Protein AF-A0A2P6VMT4-F1 (afdb_monomer_lite)

Structure (mmCIF, N/CA/C/O backbone):
data_AF-A0A2P6VMT4-F1
#
_entry.id   AF-A0A2P6VMT4-F1
#
loop_
_atom_site.group_PDB
_atom_site.id
_atom_site.type_symbol
_atom_site.label_atom_id
_atom_site.label_alt_id
_atom_site.label_comp_id
_atom_site.label_asym_id
_atom_site.label_entity_id
_atom_site.label_seq_id
_atom_site.pdbx_PDB_ins_code
_atom_site.Cartn_x
_atom_site.Cartn_y
_atom_site.Cartn_z
_atom_site.occupancy
_atom_site.B_iso_or_equiv
_atom_site.auth_seq_id
_atom_site.auth_comp_id
_atom_site.auth_asym_id
_atom_site.auth_atom_id
_atom_site.pdbx_PDB_model_num
ATOM 1 N N . MET A 1 1 ? -64.138 3.819 43.368 1.00 45.25 1 MET A N 1
ATOM 2 C CA . MET A 1 1 ? -64.104 2.942 42.173 1.00 45.25 1 MET A CA 1
ATOM 3 C C . MET A 1 1 ? -63.012 3.458 41.254 1.00 45.25 1 MET A C 1
ATOM 5 O O . MET A 1 1 ? -62.969 4.662 41.052 1.00 45.25 1 MET A O 1
ATOM 9 N N . GLY A 1 2 ? -62.115 2.607 40.754 1.00 45.03 2 GLY A N 1
ATOM 10 C CA . GLY A 1 2 ? -60.974 3.053 39.949 1.00 45.03 2 GLY A CA 1
ATOM 11 C C . GLY A 1 2 ? -60.774 2.219 38.688 1.00 45.03 2 GLY A C 1
ATOM 12 O O . GLY A 1 2 ? -61.067 1.026 38.677 1.00 45.03 2 GLY A O 1
ATOM 13 N N . ARG A 1 3 ? -60.233 2.856 37.647 1.00 42.97 3 ARG A N 1
ATOM 14 C CA . ARG A 1 3 ? -59.543 2.209 36.525 1.00 42.97 3 ARG A CA 1
ATOM 15 C C . ARG A 1 3 ? -58.340 3.074 36.149 1.00 42.97 3 ARG A C 1
ATOM 17 O O . ARG A 1 3 ? -58.517 4.143 35.576 1.00 42.97 3 ARG A O 1
ATOM 24 N N . GLN A 1 4 ? -57.134 2.623 36.489 1.00 46.62 4 GLN A N 1
ATOM 25 C CA . GLN A 1 4 ? -55.903 3.132 35.877 1.00 46.62 4 GLN A CA 1
ATOM 26 C C . GLN A 1 4 ? -55.516 2.239 34.693 1.00 46.62 4 GLN A C 1
ATOM 28 O O . GLN A 1 4 ? -55.852 1.055 34.663 1.00 46.62 4 GLN A O 1
ATOM 33 N N . GLY A 1 5 ? -54.863 2.832 33.693 1.00 43.59 5 GLY A N 1
ATOM 34 C CA . GLY A 1 5 ? -54.599 2.187 32.410 1.00 43.59 5 GLY A CA 1
ATOM 35 C C . GLY A 1 5 ? -53.499 1.125 32.457 1.00 43.59 5 GLY A C 1
ATOM 36 O O . GLY A 1 5 ? -52.429 1.331 33.027 1.00 43.59 5 GLY A O 1
ATOM 37 N N . SER A 1 6 ? -53.746 0.014 31.769 1.00 45.41 6 SER A N 1
ATOM 38 C CA . SER A 1 6 ? -52.752 -1.008 31.448 1.00 45.41 6 SER A CA 1
ATOM 39 C C . SER A 1 6 ? -51.684 -0.459 30.496 1.00 45.41 6 SER A C 1
ATOM 41 O O . SER A 1 6 ? -51.991 -0.110 29.354 1.00 45.41 6 SER A O 1
ATOM 43 N N . LYS A 1 7 ? -50.420 -0.435 30.931 1.00 49.66 7 LYS A N 1
ATOM 44 C CA . LYS A 1 7 ? -49.270 -0.304 30.020 1.00 49.66 7 LYS A CA 1
ATOM 45 C C . LYS A 1 7 ? -49.031 -1.644 29.298 1.00 49.66 7 LYS A C 1
ATOM 47 O O . LYS A 1 7 ? -49.246 -2.688 29.914 1.00 49.66 7 LYS A O 1
ATOM 52 N N . PRO A 1 8 ? -48.602 -1.644 28.023 1.00 58.16 8 PRO A N 1
ATOM 53 C CA . PRO A 1 8 ? -48.360 -2.876 27.274 1.00 58.16 8 PRO A CA 1
ATOM 54 C C . PRO A 1 8 ? -47.112 -3.625 27.783 1.00 58.16 8 PRO A C 1
ATOM 56 O O . PRO A 1 8 ? -46.203 -2.995 28.336 1.00 58.16 8 PRO A O 1
ATOM 59 N N . PRO A 1 9 ? -47.028 -4.954 27.581 1.00 51.09 9 PRO A N 1
ATOM 60 C CA . PRO A 1 9 ? -45.843 -5.731 27.931 1.00 51.09 9 PRO A CA 1
ATOM 61 C C . PRO A 1 9 ? -44.638 -5.334 27.065 1.00 51.09 9 PRO A C 1
ATOM 63 O O . PRO A 1 9 ? -44.767 -5.090 25.864 1.00 51.09 9 PRO A O 1
ATOM 66 N N . LYS A 1 10 ? -43.446 -5.300 27.674 1.00 52.94 10 LYS A N 1
ATOM 67 C CA . LYS A 1 10 ? -42.176 -5.090 26.962 1.00 52.94 10 LYS A CA 1
ATOM 68 C C . LYS A 1 10 ? -41.893 -6.304 26.058 1.00 52.94 10 LYS A C 1
ATOM 70 O O . LYS A 1 10 ? -41.869 -7.420 26.579 1.00 52.94 10 LYS A O 1
ATOM 75 N N . PRO A 1 11 ? -41.647 -6.138 24.747 1.00 50.91 11 PRO A N 1
ATOM 76 C CA . PRO A 1 11 ? -41.339 -7.269 23.882 1.00 50.91 11 PRO A CA 1
ATOM 77 C C . PRO A 1 11 ? -39.909 -7.794 24.094 1.00 50.91 11 PRO A C 1
ATOM 79 O O . PRO A 1 11 ? -38.933 -7.087 23.865 1.00 50.91 11 PRO A O 1
ATOM 82 N N . GLY A 1 12 ? -39.809 -9.081 24.433 1.00 45.97 12 GLY A N 1
ATOM 83 C CA . GLY A 1 12 ? -38.898 -9.997 23.736 1.00 45.97 12 GLY A CA 1
ATOM 84 C C . GLY A 1 12 ? -37.391 -9.848 23.958 1.00 45.97 12 GLY A C 1
ATOM 85 O O . GLY A 1 12 ? -36.640 -9.803 22.987 1.00 45.97 12 GLY A O 1
ATOM 86 N N . LEU A 1 13 ? -36.923 -9.897 25.208 1.00 44.03 13 LEU A N 1
ATOM 87 C CA . LEU A 1 13 ? -35.497 -10.057 25.544 1.00 44.03 13 LEU A CA 1
ATOM 88 C C . LEU A 1 13 ? -35.041 -11.529 25.362 1.00 44.03 13 LEU A C 1
ATOM 90 O O . LEU A 1 13 ? -34.545 -12.165 26.285 1.00 44.03 13 LEU A O 1
ATOM 94 N N . ALA A 1 14 ? -35.287 -12.105 24.179 1.00 47.47 14 ALA A N 1
ATOM 95 C CA . ALA A 1 14 ? -35.140 -13.542 23.921 1.00 47.47 14 ALA A CA 1
ATOM 96 C C . ALA A 1 14 ? -34.799 -13.854 22.448 1.00 47.47 14 ALA A C 1
ATOM 98 O O . ALA A 1 14 ? -35.613 -14.442 21.740 1.00 47.47 14 ALA A O 1
ATOM 99 N N . LEU A 1 15 ? -33.611 -13.452 21.966 1.00 48.06 15 LEU A N 1
ATOM 100 C CA . LEU A 1 15 ? -33.171 -13.782 20.592 1.00 48.06 15 LEU A CA 1
ATOM 101 C C . LEU A 1 15 ? -31.649 -13.930 20.351 1.00 48.06 15 LEU A C 1
ATOM 103 O O . LEU A 1 15 ? -31.251 -14.147 19.210 1.00 48.06 15 LEU A O 1
ATOM 107 N N . PHE A 1 16 ? -30.789 -13.847 21.380 1.00 47.78 16 PHE A N 1
ATOM 108 C CA . PHE A 1 16 ? -29.319 -13.830 21.193 1.00 47.78 16 PHE A CA 1
ATOM 109 C C . PHE A 1 16 ? -28.520 -14.863 22.009 1.00 47.78 16 PHE A C 1
ATOM 111 O O . PHE A 1 16 ? -27.294 -14.798 22.055 1.00 47.78 16 PHE A O 1
ATOM 118 N N . ALA A 1 17 ? -29.180 -15.863 22.596 1.00 43.06 17 ALA A N 1
ATOM 119 C CA . ALA A 1 17 ? -28.486 -17.045 23.107 1.00 43.06 17 ALA A CA 1
ATOM 120 C C . ALA A 1 17 ? -28.224 -18.043 21.960 1.00 43.06 17 ALA A C 1
ATOM 122 O O . ALA A 1 17 ? -29.146 -18.410 21.237 1.00 43.06 17 ALA A O 1
ATOM 123 N N . ASN A 1 18 ? -26.979 -18.518 21.838 1.00 44.47 18 ASN A N 1
ATOM 124 C CA . ASN A 1 18 ? -26.539 -19.605 20.943 1.00 44.47 18 ASN A CA 1
ATOM 125 C C . ASN A 1 18 ? -26.543 -19.339 19.420 1.00 44.47 18 ASN A C 1
ATOM 127 O O . ASN A 1 18 ? -26.994 -20.171 18.636 1.00 44.47 18 ASN A O 1
ATOM 131 N N . GLN A 1 19 ? -25.911 -18.247 18.980 1.00 37.28 19 GLN A N 1
ATOM 132 C CA . GLN A 1 19 ? -25.306 -18.182 17.640 1.00 37.28 19 GLN A CA 1
ATOM 133 C C . GLN A 1 19 ? -23.794 -18.460 17.761 1.00 37.28 19 GLN A C 1
ATOM 135 O O . GLN A 1 19 ? -23.049 -17.558 18.148 1.00 37.28 19 GLN A O 1
ATOM 140 N N . PRO A 1 20 ? -23.290 -19.676 17.461 1.00 43.72 20 PRO A N 1
ATOM 141 C CA . PRO A 1 20 ? -21.858 -19.841 17.231 1.00 43.72 20 PRO A CA 1
ATOM 142 C C . PRO A 1 20 ? -21.453 -18.966 16.038 1.00 43.72 20 PRO A C 1
ATOM 144 O O . PRO A 1 20 ? -22.197 -18.886 15.062 1.00 43.72 20 PRO A O 1
ATOM 147 N N . PHE A 1 21 ? -20.269 -18.342 16.083 1.00 48.69 21 PHE A N 1
ATOM 148 C CA . PHE A 1 21 ? -19.719 -17.544 14.977 1.00 48.69 21 PHE A CA 1
ATOM 149 C C . PHE A 1 21 ? -19.363 -18.431 13.769 1.00 48.69 21 PHE A C 1
ATOM 151 O O . PHE A 1 21 ? -18.200 -18.672 13.437 1.00 48.69 21 PHE A O 1
ATOM 158 N N . ALA A 1 22 ? -20.387 -18.930 13.086 1.00 44.16 22 ALA A N 1
ATOM 159 C CA . ALA A 1 22 ? -20.279 -19.628 11.827 1.00 44.16 22 ALA A CA 1
ATOM 160 C C . ALA A 1 22 ? -19.981 -18.601 10.730 1.00 44.16 22 ALA A C 1
ATOM 162 O O . ALA A 1 22 ? -20.880 -18.178 10.009 1.00 44.16 22 ALA A O 1
ATOM 163 N N . LEU A 1 23 ? -18.697 -18.231 10.596 1.00 51.66 23 LEU A N 1
ATOM 164 C CA . LEU A 1 23 ? -18.178 -17.510 9.427 1.00 51.66 23 LEU A CA 1
ATOM 165 C C . LEU A 1 23 ? -18.822 -18.102 8.172 1.00 51.66 23 LEU A C 1
ATOM 167 O O . LEU A 1 23 ? -18.730 -19.322 7.966 1.00 51.66 23 LEU A O 1
ATOM 171 N N . THR A 1 24 ? -19.481 -17.264 7.370 1.00 69.19 24 THR A N 1
ATOM 172 C CA . THR A 1 24 ? -20.169 -17.729 6.161 1.00 69.19 24 THR A CA 1
ATOM 173 C C . THR A 1 24 ? -19.161 -18.376 5.211 1.00 69.19 24 THR A C 1
ATOM 175 O O . THR A 1 24 ? -17.956 -18.123 5.295 1.00 69.19 24 THR A O 1
ATOM 178 N N . ARG A 1 25 ? -19.623 -19.232 4.291 1.00 60.03 25 ARG A N 1
ATOM 179 C CA . ARG A 1 25 ? -18.724 -19.907 3.337 1.00 60.03 25 ARG A CA 1
ATOM 180 C C . ARG A 1 25 ? -17.853 -18.897 2.572 1.00 60.03 25 ARG A C 1
ATOM 182 O O . ARG A 1 25 ? -16.652 -19.108 2.444 1.00 60.03 25 ARG A O 1
ATOM 189 N N . GLU A 1 26 ? -18.437 -17.763 2.192 1.00 60.44 26 GLU A N 1
ATOM 190 C CA . GLU A 1 26 ? -17.745 -16.636 1.559 1.00 60.44 26 GLU A CA 1
ATOM 191 C C . GLU A 1 26 ? -16.712 -15.972 2.480 1.00 60.44 26 GLU A C 1
ATOM 193 O O . GLU A 1 26 ? -15.579 -15.755 2.058 1.00 60.44 26 GLU A O 1
ATOM 198 N N . GLN A 1 27 ? -17.042 -15.715 3.753 1.00 52.38 27 GLN A N 1
ATOM 199 C CA . GLN A 1 27 ? -16.092 -15.152 4.723 1.00 52.38 27 GLN A CA 1
ATOM 200 C C . GLN A 1 27 ? -14.917 -16.099 5.004 1.00 52.38 27 GLN A C 1
ATOM 202 O O . GLN A 1 27 ? -13.781 -15.643 5.138 1.00 52.38 27 GLN A O 1
ATOM 207 N N . ARG A 1 28 ? -15.153 -17.420 5.048 1.00 54.06 28 ARG A N 1
ATOM 208 C CA . ARG A 1 28 ? -14.077 -18.423 5.166 1.00 54.06 28 ARG A CA 1
ATOM 209 C C . ARG A 1 28 ? -13.192 -18.434 3.925 1.00 54.06 28 ARG A C 1
ATOM 211 O O . ARG A 1 28 ? -11.972 -18.467 4.060 1.00 54.06 28 ARG A O 1
ATOM 218 N N . GLU A 1 29 ? -13.776 -18.358 2.731 1.00 58.47 29 GLU A N 1
ATOM 219 C CA . GLU A 1 29 ? -13.008 -18.245 1.489 1.00 58.47 29 GLU A CA 1
ATOM 220 C C . GLU A 1 29 ? -12.217 -16.934 1.405 1.00 58.47 29 GLU A C 1
ATOM 222 O O . GLU A 1 29 ? -11.061 -16.960 0.992 1.00 58.47 29 GLU A O 1
ATOM 227 N N . GLN A 1 30 ? -12.769 -15.799 1.841 1.00 54.38 30 GLN A N 1
ATOM 228 C CA . GLN A 1 30 ? -12.029 -14.535 1.919 1.00 54.38 30 GLN A CA 1
ATOM 229 C C . GLN A 1 30 ? -10.883 -14.608 2.932 1.00 54.38 30 GLN A C 1
ATOM 231 O O . GLN A 1 30 ? -9.762 -14.230 2.594 1.00 54.38 30 GLN A O 1
ATOM 236 N N . ALA A 1 31 ? -11.113 -15.157 4.128 1.00 54.00 31 ALA A N 1
ATOM 237 C CA . ALA A 1 31 ? -10.064 -15.365 5.124 1.00 54.00 31 ALA A CA 1
ATOM 238 C C . ALA A 1 31 ? -8.951 -16.297 4.604 1.00 54.00 31 ALA A C 1
ATOM 240 O O . ALA A 1 31 ? -7.771 -15.999 4.784 1.00 54.00 31 ALA A O 1
ATOM 241 N N . LEU A 1 32 ? -9.303 -17.373 3.890 1.00 58.34 32 LEU A N 1
ATOM 242 C CA . LEU A 1 32 ? -8.345 -18.279 3.244 1.00 58.34 32 LEU A CA 1
ATOM 243 C C . LEU A 1 32 ? -7.581 -17.612 2.092 1.00 58.34 32 LEU A C 1
ATOM 245 O O . LEU A 1 32 ? -6.373 -17.806 1.981 1.00 58.34 32 LEU A O 1
ATOM 249 N N . ARG A 1 33 ? -8.235 -16.787 1.263 1.00 64.69 33 ARG A N 1
ATOM 250 C CA . ARG A 1 33 ? -7.574 -16.024 0.186 1.00 64.69 33 ARG A CA 1
ATOM 251 C C . ARG A 1 33 ? -6.600 -14.984 0.754 1.00 64.69 33 ARG A C 1
ATOM 253 O O . ARG A 1 33 ? -5.479 -14.878 0.264 1.00 64.69 33 ARG A O 1
ATOM 260 N N . ILE A 1 34 ? -6.982 -14.274 1.818 1.00 67.94 34 ILE A N 1
ATOM 261 C CA . ILE A 1 34 ? -6.123 -13.301 2.517 1.00 67.94 34 ILE A CA 1
ATOM 262 C C . ILE A 1 34 ? -4.954 -14.013 3.218 1.00 67.94 34 ILE A C 1
ATOM 264 O O . ILE A 1 34 ? -3.805 -13.601 3.064 1.00 67.94 34 ILE A O 1
ATOM 268 N N . GLY A 1 35 ? -5.214 -15.116 3.927 1.00 58.19 35 GLY A N 1
ATOM 269 C CA . GLY A 1 35 ? -4.182 -15.929 4.579 1.00 58.19 35 GLY A CA 1
ATOM 270 C C . GLY A 1 35 ? -3.197 -16.556 3.587 1.00 58.19 35 GLY A C 1
ATOM 271 O O . GLY A 1 35 ? -1.986 -16.499 3.797 1.00 58.19 35 GLY A O 1
ATOM 272 N N . GLY A 1 36 ? -3.694 -17.074 2.460 1.00 70.31 36 GLY A N 1
ATOM 273 C CA . GLY A 1 36 ? -2.877 -17.595 1.363 1.00 70.31 36 GLY A CA 1
ATOM 274 C C . GLY A 1 36 ? -2.016 -16.516 0.703 1.00 70.31 36 GLY A C 1
ATOM 275 O O . GLY A 1 36 ? -0.826 -16.736 0.478 1.00 70.31 36 GLY A O 1
ATOM 276 N N . ALA A 1 37 ? -2.568 -15.320 0.470 1.00 56.75 37 ALA A N 1
ATOM 277 C CA . ALA A 1 37 ? -1.809 -14.181 -0.046 1.00 56.75 37 ALA A CA 1
ATOM 278 C C . ALA A 1 37 ? -0.721 -13.708 0.938 1.00 56.75 37 ALA A C 1
ATOM 280 O O . ALA A 1 37 ? 0.394 -13.386 0.516 1.00 56.75 37 ALA A O 1
ATOM 281 N N . ALA A 1 38 ? -1.003 -13.716 2.245 1.00 61.94 38 ALA A N 1
ATOM 282 C CA . ALA A 1 38 ? -0.035 -13.375 3.287 1.00 61.94 38 ALA A CA 1
ATOM 283 C C . ALA A 1 38 ? 1.110 -14.404 3.376 1.00 61.94 38 ALA A C 1
ATOM 285 O O . ALA A 1 38 ? 2.282 -14.019 3.377 1.00 61.94 38 ALA A O 1
ATOM 286 N N . LEU A 1 39 ? 0.794 -15.705 3.375 1.00 65.81 39 LEU A N 1
ATOM 287 C CA . LEU A 1 39 ? 1.788 -16.786 3.374 1.00 65.81 39 LEU A CA 1
ATOM 288 C C . LEU A 1 39 ? 2.636 -16.788 2.094 1.00 65.81 39 LEU A C 1
ATOM 290 O O . LEU A 1 39 ? 3.864 -16.842 2.178 1.00 65.81 39 LEU A O 1
ATOM 294 N N . GLY A 1 40 ? 2.018 -16.642 0.917 1.00 70.75 40 GLY A N 1
ATOM 295 C CA . GLY A 1 40 ? 2.737 -16.529 -0.357 1.00 70.75 40 GLY A CA 1
ATOM 296 C C . GLY A 1 40 ? 3.681 -15.321 -0.396 1.00 70.75 40 GLY A C 1
ATOM 297 O O . GLY A 1 40 ? 4.836 -15.438 -0.818 1.00 70.75 40 GLY A O 1
ATOM 298 N N . SER A 1 41 ? 3.234 -14.175 0.128 1.00 68.00 41 SER A N 1
ATOM 299 C CA . SER A 1 41 ? 4.060 -12.965 0.258 1.00 68.00 41 SER A CA 1
ATOM 300 C C . SER A 1 41 ? 5.238 -13.164 1.218 1.00 68.00 41 SER A C 1
ATOM 302 O O . SER A 1 41 ? 6.350 -12.721 0.936 1.00 68.00 41 SER A O 1
ATOM 304 N N . TYR A 1 42 ? 5.030 -13.855 2.341 1.00 67.88 42 TYR A N 1
ATOM 305 C CA . TYR A 1 42 ? 6.090 -14.147 3.311 1.00 67.88 42 TYR A CA 1
ATOM 306 C C . TYR A 1 42 ? 7.158 -15.088 2.735 1.00 67.88 42 TYR A C 1
ATOM 308 O O . TYR A 1 42 ? 8.355 -14.811 2.850 1.00 67.88 42 TYR A O 1
ATOM 316 N N . VAL A 1 43 ? 6.739 -16.167 2.062 1.00 69.62 43 VAL A N 1
ATOM 317 C CA . VAL A 1 43 ? 7.651 -17.129 1.421 1.00 69.62 43 VAL A CA 1
ATOM 318 C C . VAL A 1 43 ? 8.451 -16.460 0.303 1.00 69.62 43 VAL A C 1
ATOM 320 O O . VAL A 1 43 ? 9.674 -16.601 0.265 1.00 69.62 43 VAL A O 1
ATOM 323 N N . THR A 1 44 ? 7.816 -15.654 -0.556 1.00 69.50 44 THR A N 1
ATOM 324 C CA . THR A 1 44 ? 8.551 -14.896 -1.584 1.00 69.50 44 THR A CA 1
ATOM 325 C C . THR A 1 44 ? 9.527 -13.886 -0.982 1.00 69.50 44 THR A C 1
ATOM 327 O O . THR A 1 44 ? 10.640 -13.773 -1.492 1.00 69.50 44 THR A O 1
ATOM 330 N N . MET A 1 45 ? 9.201 -13.211 0.129 1.00 69.12 45 MET A N 1
ATOM 331 C CA . MET A 1 45 ? 10.154 -12.303 0.787 1.00 69.12 45 MET A CA 1
ATOM 332 C C . MET A 1 45 ? 11.342 -13.043 1.424 1.00 69.12 45 MET A C 1
ATOM 334 O O . MET A 1 45 ? 12.475 -12.575 1.315 1.00 69.12 45 MET A O 1
ATOM 338 N N . LYS A 1 46 ? 11.118 -14.219 2.032 1.00 67.75 46 LYS A N 1
ATOM 339 C CA . LYS A 1 46 ? 12.187 -15.096 2.549 1.00 67.75 46 LYS A CA 1
ATOM 340 C C . LYS A 1 46 ? 13.123 -15.572 1.432 1.00 67.75 46 LYS A C 1
ATOM 342 O O . LYS A 1 46 ? 14.340 -15.480 1.585 1.00 67.75 46 LYS A O 1
ATOM 347 N N . LEU A 1 47 ? 12.570 -16.023 0.303 1.00 65.94 47 LEU A N 1
ATOM 348 C CA . LEU A 1 47 ? 13.347 -16.465 -0.861 1.00 65.94 47 LEU A CA 1
ATOM 349 C C . LEU A 1 47 ? 14.123 -15.308 -1.510 1.00 65.94 47 LEU A C 1
ATOM 351 O O . LEU A 1 47 ? 15.310 -15.452 -1.796 1.00 65.94 47 LEU A O 1
ATOM 355 N N . LEU A 1 48 ? 13.499 -14.137 -1.675 1.00 64.81 48 LEU A N 1
ATOM 356 C CA . LEU A 1 48 ? 14.174 -12.946 -2.199 1.00 64.81 48 LEU A CA 1
ATOM 357 C C . LEU A 1 48 ? 15.311 -12.489 -1.268 1.00 64.81 48 LEU A C 1
ATOM 359 O O . LEU A 1 48 ? 16.385 -12.121 -1.740 1.00 64.81 48 LEU A O 1
ATOM 363 N N . GLY A 1 49 ? 15.102 -12.570 0.051 1.00 60.38 49 GLY A N 1
ATOM 364 C CA . GLY A 1 49 ? 16.132 -12.317 1.057 1.00 60.38 49 GLY A CA 1
ATOM 365 C C . GLY A 1 49 ? 17.330 -13.259 0.922 1.00 60.38 49 GLY A C 1
ATOM 366 O O . GLY A 1 49 ? 18.464 -12.787 0.889 1.00 60.38 49 GLY A O 1
ATOM 367 N N . ALA A 1 50 ? 17.094 -14.565 0.761 1.00 62.69 50 ALA A N 1
ATOM 368 C CA . ALA A 1 50 ? 18.157 -15.551 0.553 1.00 62.69 50 ALA A CA 1
ATOM 369 C C . ALA A 1 50 ? 18.962 -15.290 -0.738 1.00 62.69 50 ALA A C 1
ATOM 371 O O . ALA A 1 50 ? 20.192 -15.312 -0.711 1.00 62.69 50 ALA A O 1
ATOM 372 N N . VAL A 1 51 ? 18.287 -14.961 -1.847 1.00 62.72 51 VAL A N 1
ATOM 373 C CA . VAL A 1 51 ? 18.935 -14.644 -3.136 1.00 62.72 51 VAL A CA 1
ATOM 374 C C . VAL A 1 51 ? 19.761 -13.351 -3.073 1.00 62.72 51 VAL A C 1
ATOM 376 O O . VAL A 1 51 ? 20.819 -13.264 -3.697 1.00 62.72 51 VAL A O 1
ATOM 379 N N . LEU A 1 52 ? 19.310 -12.342 -2.321 1.00 58.38 52 LEU A N 1
ATOM 380 C CA . LEU A 1 52 ? 20.017 -11.062 -2.185 1.00 58.38 52 LEU A CA 1
ATOM 381 C C . LEU A 1 52 ? 21.172 -11.115 -1.172 1.00 58.38 52 LEU A C 1
ATOM 383 O O . LEU A 1 52 ? 22.203 -10.484 -1.402 1.00 58.38 52 LEU A O 1
ATOM 387 N N . LEU A 1 53 ? 21.038 -11.877 -0.082 1.00 54.25 53 LEU A N 1
ATOM 388 C CA . LEU A 1 53 ? 22.102 -12.057 0.914 1.00 54.25 53 LEU A CA 1
ATOM 389 C C . LEU A 1 53 ? 23.205 -12.999 0.414 1.00 54.25 53 LEU A C 1
ATOM 391 O O . LEU A 1 53 ? 24.380 -12.687 0.589 1.00 54.25 53 LEU A O 1
ATOM 395 N N . GLY A 1 54 ? 22.855 -14.069 -0.310 1.00 48.84 54 GLY A N 1
ATOM 396 C CA . GLY A 1 54 ? 23.824 -14.981 -0.934 1.00 48.84 54 GLY A CA 1
ATOM 397 C C . GLY A 1 54 ? 24.674 -14.363 -2.054 1.00 48.84 54 GLY A C 1
ATOM 398 O O . GLY A 1 54 ? 25.587 -15.014 -2.556 1.00 48.84 54 GLY A O 1
ATOM 399 N N . ARG A 1 55 ? 24.392 -13.115 -2.458 1.00 51.66 55 ARG A N 1
ATOM 400 C CA . ARG A 1 55 ? 25.155 -12.381 -3.481 1.00 51.66 55 ARG A CA 1
ATOM 401 C C . ARG A 1 55 ? 26.185 -11.393 -2.935 1.00 51.66 55 ARG A C 1
ATOM 403 O O . ARG A 1 55 ? 27.073 -11.018 -3.687 1.00 51.66 55 ARG A O 1
ATOM 410 N N . LYS A 1 56 ? 26.099 -10.968 -1.669 1.00 44.62 56 LYS A N 1
ATOM 411 C CA . LYS A 1 56 ? 27.046 -9.979 -1.113 1.00 44.62 56 LYS A CA 1
ATOM 412 C C . LYS A 1 56 ? 28.379 -10.581 -0.669 1.00 44.62 56 LYS A C 1
ATOM 414 O O . LYS A 1 56 ? 29.398 -9.919 -0.768 1.00 44.62 56 LYS A O 1
ATOM 419 N N . SER A 1 57 ? 28.395 -11.840 -0.243 1.00 45.28 57 SER A N 1
ATOM 420 C CA . SER A 1 57 ? 29.580 -12.512 0.310 1.00 45.28 57 SER A CA 1
ATOM 421 C C . SER A 1 57 ? 30.556 -13.090 -0.731 1.00 45.28 57 SER A C 1
ATOM 423 O O . SER A 1 57 ? 31.407 -13.893 -0.370 1.00 45.28 57 SER A O 1
ATOM 425 N N . ARG A 1 58 ? 30.448 -12.720 -2.019 1.00 44.41 58 ARG A N 1
ATOM 426 C CA . ARG A 1 58 ? 31.343 -13.215 -3.092 1.00 44.41 58 ARG A CA 1
ATOM 427 C C . ARG A 1 58 ? 32.101 -12.146 -3.883 1.00 44.41 58 ARG A C 1
ATOM 429 O O . ARG A 1 58 ? 33.057 -12.503 -4.567 1.00 44.41 58 ARG A O 1
ATOM 436 N N . ASP A 1 59 ? 31.710 -10.875 -3.785 1.00 46.50 59 ASP A N 1
ATOM 437 C CA . ASP A 1 59 ? 32.339 -9.788 -4.554 1.00 46.50 59 ASP A CA 1
ATOM 438 C C . ASP A 1 59 ? 33.397 -8.998 -3.752 1.00 46.50 59 ASP A C 1
ATOM 440 O O . ASP A 1 59 ? 34.254 -8.349 -4.353 1.00 46.50 59 ASP A O 1
ATOM 444 N N . ASP A 1 60 ? 33.405 -9.093 -2.414 1.00 42.78 60 ASP A N 1
ATOM 445 C CA . ASP A 1 60 ? 34.362 -8.367 -1.556 1.00 42.78 60 ASP A CA 1
ATOM 446 C C . ASP A 1 60 ? 35.756 -9.033 -1.450 1.00 42.78 60 ASP A C 1
ATOM 448 O O . ASP A 1 60 ? 36.716 -8.378 -1.053 1.00 42.78 60 ASP A O 1
ATOM 452 N N . GLU A 1 61 ? 35.927 -10.290 -1.885 1.00 42.16 61 GLU A N 1
ATOM 453 C CA . GLU A 1 61 ? 37.233 -10.990 -1.879 1.00 42.16 61 GLU A CA 1
ATOM 454 C C . GLU A 1 61 ? 38.099 -10.734 -3.135 1.00 42.16 61 GLU A C 1
ATOM 456 O O . GLU A 1 61 ? 39.209 -11.254 -3.243 1.00 42.16 61 GLU A O 1
ATOM 461 N N . ARG A 1 62 ? 37.621 -9.956 -4.121 1.00 47.62 62 ARG A N 1
ATOM 462 C CA . ARG A 1 62 ? 38.270 -9.820 -5.448 1.00 47.62 62 ARG A CA 1
ATOM 463 C C . ARG A 1 62 ? 38.741 -8.407 -5.811 1.00 47.62 62 ARG A C 1
ATOM 465 O O . ARG A 1 62 ? 38.676 -8.011 -6.975 1.00 47.62 62 ARG A O 1
ATOM 472 N N . ARG A 1 63 ? 39.268 -7.646 -4.847 1.00 47.16 63 ARG A N 1
ATOM 473 C CA . ARG A 1 63 ? 39.974 -6.378 -5.123 1.00 47.16 63 ARG A CA 1
ATOM 474 C C . ARG A 1 63 ? 41.486 -6.511 -4.890 1.00 47.16 63 ARG A C 1
ATOM 476 O O . ARG A 1 63 ? 41.897 -6.564 -3.734 1.00 47.16 63 ARG A O 1
ATOM 483 N N . PRO A 1 64 ? 42.323 -6.536 -5.946 1.00 46.19 64 PRO A N 1
ATOM 484 C CA . PRO A 1 64 ? 43.772 -6.461 -5.785 1.00 46.19 64 PRO A CA 1
ATOM 485 C C . PRO A 1 64 ? 44.211 -5.043 -5.360 1.00 46.19 64 PRO A C 1
ATOM 487 O O . PRO A 1 64 ? 43.515 -4.069 -5.666 1.00 46.19 64 PRO A O 1
ATOM 490 N N . PRO A 1 65 ? 45.358 -4.896 -4.674 1.00 54.22 65 PRO A N 1
ATOM 491 C CA . PRO A 1 65 ? 45.815 -3.607 -4.169 1.00 54.22 65 PRO A CA 1
ATOM 492 C C . PRO A 1 65 ? 46.646 -2.806 -5.191 1.00 54.22 65 PRO A C 1
ATOM 494 O O . PRO A 1 65 ? 47.629 -3.302 -5.733 1.00 54.22 65 PRO A O 1
ATOM 497 N N . GLY A 1 66 ? 46.337 -1.510 -5.318 1.00 36.00 66 GLY A N 1
ATOM 498 C CA . GLY A 1 66 ? 47.344 -0.460 -5.537 1.00 36.00 66 GLY A CA 1
ATOM 499 C C . GLY A 1 66 ? 47.580 0.108 -6.949 1.00 36.00 66 GLY A C 1
ATOM 500 O O . GLY A 1 66 ? 47.290 -0.502 -7.976 1.00 36.00 66 GLY A O 1
ATOM 501 N N . SER A 1 67 ? 48.247 1.275 -6.934 1.00 40.44 67 SER A N 1
ATOM 502 C CA . SER A 1 67 ? 48.909 1.993 -8.049 1.00 40.44 67 SER A CA 1
ATOM 503 C C . SER A 1 67 ? 48.044 3.022 -8.851 1.00 40.44 67 SER A C 1
ATOM 505 O O . SER A 1 67 ? 46.820 3.013 -8.722 1.00 40.44 67 SER A O 1
ATOM 507 N N . PRO A 1 68 ? 48.650 4.052 -9.500 1.00 45.59 68 PRO A N 1
ATOM 508 C CA . PRO A 1 68 ? 48.397 5.462 -9.134 1.00 45.59 68 PRO A CA 1
ATOM 509 C C . PRO A 1 68 ? 47.821 6.340 -10.283 1.00 45.59 68 PRO A C 1
ATOM 511 O O . PRO A 1 68 ? 47.650 5.859 -11.404 1.00 45.59 68 PRO A O 1
ATOM 514 N N . PRO A 1 69 ? 47.521 7.643 -10.058 1.00 49.59 69 PRO A N 1
ATOM 515 C CA . PRO A 1 69 ? 46.926 8.504 -11.087 1.00 49.59 69 PRO A CA 1
ATOM 516 C C . PRO A 1 69 ? 47.923 8.903 -12.190 1.00 49.59 69 PRO A C 1
ATOM 518 O O . PRO A 1 69 ? 48.964 9.506 -11.920 1.00 49.59 69 PRO A O 1
ATOM 521 N N . PHE A 1 70 ? 47.571 8.640 -13.452 1.00 37.47 70 PHE A N 1
ATOM 522 C CA . PHE A 1 70 ? 48.387 9.025 -14.608 1.00 37.47 70 PHE A CA 1
ATOM 523 C C . PHE A 1 70 ? 48.177 10.482 -15.051 1.00 37.47 70 PHE A C 1
ATOM 525 O O . PHE A 1 70 ? 47.060 10.997 -15.117 1.00 37.47 70 PHE A O 1
ATOM 532 N N . ARG A 1 71 ? 49.296 11.141 -15.379 1.00 38.09 71 ARG A N 1
ATOM 533 C CA . ARG A 1 71 ? 49.378 12.525 -15.876 1.00 38.09 71 ARG A CA 1
ATOM 534 C C . ARG A 1 71 ? 49.007 12.627 -17.364 1.00 38.09 71 ARG A C 1
ATOM 536 O O . ARG A 1 71 ? 49.164 11.674 -18.120 1.00 38.09 71 ARG A O 1
ATOM 543 N N . ARG A 1 72 ? 48.607 13.830 -17.796 1.00 44.41 72 ARG A N 1
ATOM 544 C CA . ARG A 1 72 ? 48.538 14.231 -19.217 1.00 44.41 72 ARG A CA 1
ATOM 545 C C . ARG A 1 72 ? 49.945 14.490 -19.789 1.00 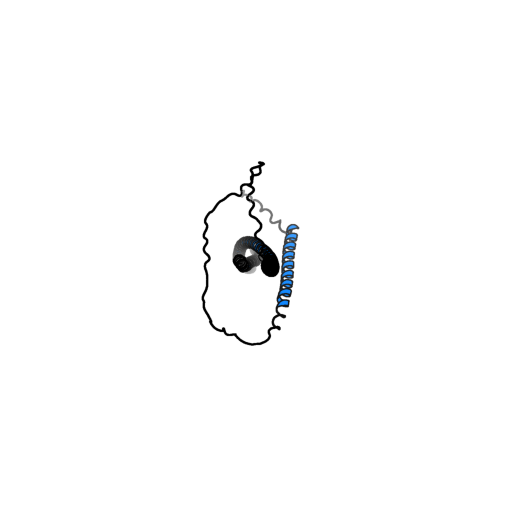44.41 72 ARG A C 1
ATOM 547 O O . ARG A 1 72 ? 50.770 15.032 -19.052 1.00 44.41 72 ARG A O 1
ATOM 554 N N . PRO A 1 73 ? 50.1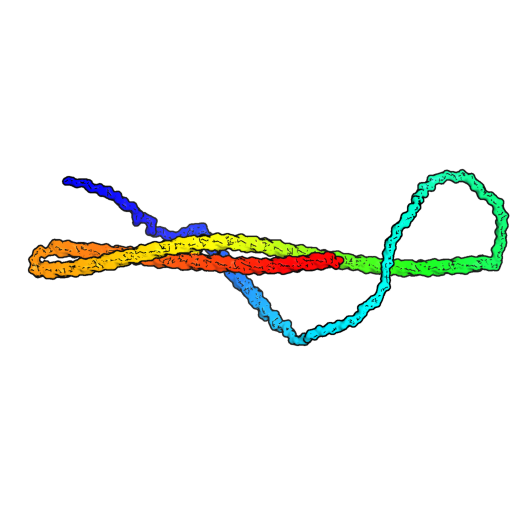82 14.253 -21.090 1.00 40.69 73 PRO A N 1
ATOM 555 C CA . PRO A 1 73 ? 51.191 14.958 -21.880 1.00 40.69 73 PRO A CA 1
ATOM 556 C C . PRO A 1 73 ? 50.569 16.064 -22.765 1.00 40.69 73 PRO A C 1
ATOM 558 O O . PRO A 1 73 ? 49.366 16.323 -22.701 1.00 40.69 73 PRO A O 1
ATOM 561 N N . ALA A 1 74 ? 51.420 16.780 -23.506 1.00 35.00 74 ALA A N 1
ATOM 562 C CA . ALA A 1 74 ? 51.206 18.174 -23.906 1.00 35.00 74 ALA A CA 1
ATOM 563 C C . ALA A 1 74 ? 50.780 18.425 -25.373 1.00 35.00 74 ALA A C 1
ATOM 565 O O . ALA A 1 74 ? 50.672 17.521 -26.195 1.00 35.00 74 ALA A O 1
ATOM 566 N N . ILE A 1 75 ? 50.547 19.712 -25.646 1.00 43.62 75 ILE A N 1
ATOM 567 C CA . ILE A 1 75 ? 50.226 20.360 -26.926 1.00 43.62 75 ILE A CA 1
ATOM 568 C C . ILE A 1 75 ? 51.441 20.371 -27.871 1.00 43.62 75 ILE A C 1
ATOM 570 O O . ILE A 1 75 ? 52.458 20.927 -27.471 1.00 43.62 75 ILE A O 1
ATOM 574 N N . VAL A 1 76 ? 51.283 19.872 -29.109 1.00 30.52 76 VAL A N 1
ATOM 575 C CA . VAL A 1 76 ? 51.980 20.229 -30.381 1.00 30.52 76 VAL A CA 1
ATOM 576 C C . VAL A 1 76 ? 51.061 19.694 -31.517 1.00 30.52 76 VAL A C 1
ATOM 578 O O . VAL A 1 76 ? 50.548 18.589 -31.354 1.00 30.52 76 VAL A O 1
ATOM 581 N N . ASP A 1 77 ? 50.712 20.339 -32.640 1.00 33.47 77 ASP A N 1
ATOM 582 C CA . ASP A 1 77 ? 50.941 21.703 -33.168 1.00 33.47 77 ASP A CA 1
ATOM 583 C C . ASP A 1 77 ? 49.673 22.241 -33.909 1.00 33.47 77 ASP A C 1
ATOM 585 O O . ASP A 1 77 ? 48.561 21.767 -33.654 1.00 33.47 77 ASP A O 1
ATOM 589 N N . LYS A 1 78 ? 49.806 23.206 -34.841 1.00 33.47 78 LYS A N 1
ATOM 590 C CA . LYS A 1 78 ? 48.745 23.726 -35.731 1.00 33.47 78 LYS A CA 1
ATOM 591 C C . LYS A 1 78 ? 49.193 23.949 -37.193 1.00 33.47 78 LYS A C 1
ATOM 593 O O . LYS A 1 78 ? 50.119 24.717 -37.417 1.00 33.47 78 LYS A O 1
ATOM 598 N N . CYS A 1 79 ? 48.349 23.510 -38.146 1.00 32.56 79 CYS A N 1
ATOM 599 C CA . CYS A 1 79 ? 48.156 24.085 -39.507 1.00 32.56 79 CYS A CA 1
ATOM 600 C C . CYS A 1 79 ? 49.347 24.000 -40.509 1.00 32.56 79 CYS A C 1
ATOM 602 O O . CYS A 1 79 ? 50.458 23.726 -40.069 1.00 32.56 79 CYS A O 1
ATOM 604 N N . PRO A 1 80 ? 49.165 24.200 -41.849 1.00 48.22 80 PRO A N 1
ATOM 605 C CA . PRO A 1 80 ? 48.038 24.817 -42.589 1.00 48.22 80 PRO A CA 1
ATOM 606 C C . PRO A 1 80 ? 47.407 23.961 -43.740 1.00 48.22 80 PRO A C 1
ATOM 608 O O . PRO A 1 80 ? 47.840 22.833 -43.965 1.00 48.22 80 PRO A O 1
ATOM 611 N N . PRO A 1 81 ? 46.348 24.450 -44.442 1.00 61.81 81 PRO A N 1
ATOM 612 C CA . PRO A 1 81 ? 45.555 23.689 -45.430 1.00 61.81 81 PRO A CA 1
ATOM 613 C C . PRO A 1 81 ? 45.952 23.958 -46.903 1.00 61.81 81 PRO A C 1
ATOM 615 O O . PRO A 1 81 ? 46.715 24.886 -47.177 1.00 61.81 81 PRO A O 1
ATOM 618 N N . PRO A 1 82 ? 45.420 23.178 -47.869 1.00 50.06 82 PRO A N 1
ATOM 619 C CA . PRO A 1 82 ? 44.313 23.671 -48.720 1.00 50.06 82 PRO A CA 1
ATOM 620 C C . PRO A 1 82 ? 43.275 22.559 -49.049 1.00 50.06 82 PRO A C 1
ATOM 622 O O . PRO A 1 82 ? 43.452 21.412 -48.660 1.00 50.06 82 PRO A O 1
ATOM 625 N N . GLY A 1 83 ? 42.158 22.798 -49.745 1.00 36.47 83 GLY A N 1
ATOM 626 C CA . GLY A 1 83 ? 41.635 24.034 -50.330 1.00 36.47 83 GLY A CA 1
ATOM 627 C C . GLY A 1 83 ? 40.191 23.858 -50.826 1.00 36.47 83 GLY A C 1
ATOM 628 O O . GLY A 1 83 ? 39.692 22.742 -50.951 1.00 36.47 83 GLY A O 1
ATOM 629 N N . LEU A 1 84 ? 39.516 24.978 -51.088 1.00 41.09 84 LEU A N 1
ATOM 630 C CA . LEU A 1 84 ? 38.173 25.018 -51.675 1.00 41.09 84 LEU A CA 1
ATOM 631 C C . LEU A 1 84 ? 38.215 24.558 -53.139 1.00 41.09 84 LEU A C 1
ATOM 633 O O . LEU A 1 84 ? 39.089 24.994 -53.884 1.00 41.09 84 LEU A O 1
ATOM 637 N N . VAL A 1 85 ? 37.220 23.782 -53.577 1.00 34.22 85 VAL A N 1
ATOM 638 C CA . VAL A 1 85 ? 36.920 23.615 -55.007 1.00 34.22 85 VAL A CA 1
ATOM 639 C C . VAL A 1 85 ? 35.554 24.239 -55.265 1.00 34.22 85 VAL A C 1
ATOM 641 O O . VAL A 1 85 ? 34.551 23.814 -54.693 1.00 34.22 85 VAL A O 1
ATOM 644 N N . GLN A 1 86 ? 35.527 25.302 -56.068 1.00 37.88 86 GLN A N 1
ATOM 645 C CA . GLN A 1 86 ? 34.296 26.007 -56.413 1.00 37.88 86 GLN A CA 1
ATOM 646 C C . GLN A 1 86 ? 33.429 25.171 -57.357 1.00 37.88 86 GLN A C 1
ATOM 648 O O . GLN A 1 86 ? 33.924 24.557 -58.301 1.00 37.88 86 GLN A O 1
ATOM 653 N N . HIS A 1 87 ? 32.114 25.239 -57.156 1.00 32.09 87 HIS A N 1
ATOM 654 C CA . HIS A 1 87 ? 31.165 24.933 -58.216 1.00 32.09 87 HIS A CA 1
ATOM 655 C C . HIS A 1 87 ? 31.144 26.081 -59.229 1.00 32.09 87 HIS A C 1
ATOM 657 O O . HIS A 1 87 ? 30.838 27.213 -58.859 1.00 32.09 87 HIS A O 1
ATOM 663 N N . SER A 1 88 ? 31.354 25.756 -60.503 1.00 34.25 88 SER A N 1
ATOM 664 C 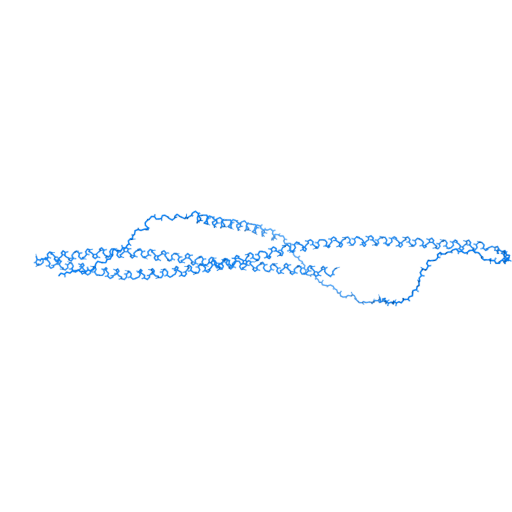CA . SER A 1 88 ? 30.977 26.609 -61.632 1.00 34.25 88 SER A CA 1
ATOM 665 C C . SER A 1 88 ? 30.107 25.792 -62.578 1.00 34.25 88 SER A C 1
ATOM 667 O O . SER A 1 88 ? 30.598 24.939 -63.312 1.00 34.25 88 SER A O 1
ATOM 669 N N . SER A 1 89 ? 28.799 26.035 -62.524 1.00 38.38 89 SER A N 1
ATOM 670 C CA . SER A 1 89 ? 27.847 25.538 -63.517 1.00 38.38 89 SER A CA 1
ATOM 671 C C . SER A 1 89 ? 27.783 26.518 -64.688 1.00 38.38 89 SER A C 1
ATOM 673 O O . SER A 1 89 ? 27.600 27.712 -64.464 1.00 38.38 89 SER A O 1
ATOM 675 N N . SER A 1 90 ? 27.912 26.018 -65.916 1.00 38.94 90 SER A N 1
ATOM 676 C CA . SER A 1 90 ? 27.440 26.649 -67.159 1.00 38.94 90 SER A CA 1
ATOM 677 C C . SER A 1 90 ? 27.578 25.595 -68.260 1.00 38.94 90 SER A C 1
ATOM 679 O O . SER A 1 90 ? 28.686 25.191 -68.588 1.00 38.94 90 SER A O 1
ATOM 681 N N . SER A 1 91 ? 26.489 24.949 -68.675 1.00 44.59 91 SER A N 1
ATOM 682 C CA . SER A 1 91 ? 25.573 25.442 -69.716 1.00 44.59 91 SER A CA 1
ATOM 683 C C . SER A 1 91 ? 26.246 25.468 -71.092 1.00 44.59 91 SER A C 1
ATOM 685 O O . SER A 1 91 ? 27.148 26.263 -71.344 1.00 44.59 91 SER A O 1
ATOM 687 N N . GLY A 1 92 ? 25.816 24.541 -71.947 1.00 36.09 92 GLY A N 1
ATOM 688 C CA . GLY A 1 92 ? 26.458 24.188 -73.212 1.00 36.09 92 GLY A CA 1
ATOM 689 C C . GLY A 1 92 ? 25.783 22.953 -73.799 1.00 36.09 92 GLY A C 1
ATOM 690 O O . GLY A 1 92 ? 26.352 21.866 -73.819 1.00 36.09 92 GLY A O 1
ATOM 691 N N . SER A 1 93 ? 24.517 23.116 -74.177 1.00 41.66 93 SER A N 1
ATOM 692 C CA . SER A 1 93 ? 23.774 22.162 -74.996 1.00 41.66 93 SER A CA 1
ATOM 693 C C . SER A 1 93 ? 24.518 21.861 -76.296 1.00 41.66 93 SER A C 1
ATOM 695 O O . SER A 1 93 ? 24.948 22.801 -76.955 1.00 41.66 93 SER A O 1
ATOM 697 N N . ASP A 1 94 ? 24.550 20.596 -76.719 1.00 36.12 94 ASP A N 1
ATOM 698 C CA . ASP A 1 94 ? 23.902 20.271 -77.992 1.00 36.12 94 ASP A CA 1
ATOM 699 C C . ASP A 1 94 ? 23.573 18.784 -78.169 1.00 36.12 94 ASP A C 1
ATOM 701 O O . ASP A 1 94 ? 24.072 17.900 -77.470 1.00 36.12 94 ASP A O 1
ATOM 705 N N . LEU A 1 95 ? 22.618 18.549 -79.066 1.00 40.56 95 LEU A N 1
ATOM 706 C CA . LEU A 1 95 ? 21.900 17.293 -79.252 1.00 40.56 95 LEU A CA 1
ATOM 707 C C . LEU A 1 95 ? 22.704 16.274 -80.069 1.00 40.56 95 LEU A C 1
ATOM 709 O O . LEU A 1 95 ? 23.187 16.572 -81.161 1.00 40.56 95 LEU A O 1
ATOM 713 N N . ILE A 1 96 ? 22.725 15.018 -79.611 1.00 39.12 96 ILE A N 1
ATOM 714 C CA . ILE A 1 96 ? 23.045 13.879 -80.481 1.00 39.12 96 ILE A CA 1
ATOM 715 C C . ILE A 1 96 ? 21.826 13.631 -81.379 1.00 39.12 96 ILE A C 1
ATOM 717 O O . ILE A 1 96 ? 20.911 12.888 -81.019 1.00 39.12 96 ILE A O 1
ATOM 721 N N . SER A 1 97 ? 21.806 14.267 -82.548 1.00 37.09 97 SER A N 1
ATOM 722 C CA . SER A 1 97 ? 20.798 14.004 -83.577 1.00 37.09 97 SER A CA 1
ATOM 723 C C . SER A 1 97 ? 21.136 12.723 -84.336 1.00 37.09 97 SER A C 1
ATOM 725 O O . SER A 1 97 ? 22.067 12.679 -85.141 1.00 37.09 97 SER A O 1
ATOM 727 N N . VAL A 1 98 ? 20.352 11.674 -84.091 1.00 36.28 98 VAL A N 1
ATOM 728 C CA . VAL A 1 98 ? 20.326 10.472 -84.929 1.00 36.28 98 VAL A CA 1
ATOM 729 C C . VAL A 1 98 ? 19.549 10.789 -86.204 1.00 36.28 98 VAL A C 1
ATOM 731 O O . VAL A 1 98 ? 18.336 10.968 -86.152 1.00 36.28 98 VAL A O 1
ATOM 734 N N . SER A 1 99 ? 20.238 10.781 -87.344 1.00 36.94 99 SER A N 1
ATOM 735 C CA . SER A 1 99 ? 19.610 10.801 -88.666 1.00 36.94 99 SER A CA 1
ATOM 736 C C . SER A 1 99 ? 20.202 9.700 -89.537 1.00 36.94 99 SER A C 1
ATOM 738 O O . SER A 1 99 ? 21.342 9.790 -89.988 1.00 36.94 99 SER A O 1
ATOM 740 N N . ALA A 1 100 ? 19.403 8.671 -89.802 1.00 38.44 100 ALA A N 1
ATOM 741 C CA . ALA A 1 100 ? 19.552 7.893 -91.021 1.00 38.44 100 ALA A CA 1
ATOM 742 C C . ALA A 1 100 ? 18.833 8.644 -92.149 1.00 38.44 100 ALA A C 1
ATOM 744 O O . ALA A 1 100 ? 17.706 9.072 -91.926 1.00 38.44 100 ALA A O 1
ATOM 745 N N . ASP A 1 101 ? 19.435 8.761 -93.337 1.00 37.34 101 ASP A N 1
ATOM 746 C CA . ASP A 1 101 ? 18.821 8.199 -94.550 1.00 37.34 101 ASP A CA 1
ATOM 747 C C . ASP A 1 101 ? 19.790 8.146 -95.754 1.00 37.34 101 ASP A C 1
ATOM 749 O O . ASP A 1 101 ? 20.937 8.593 -95.706 1.00 37.34 101 ASP A O 1
ATOM 753 N N . ARG A 1 102 ? 19.305 7.516 -96.825 1.00 40.09 102 ARG A N 1
ATOM 754 C CA . ARG A 1 102 ? 19.951 7.190 -98.102 1.00 40.09 102 ARG A CA 1
ATOM 755 C C . ARG A 1 102 ? 20.301 8.416 -98.958 1.00 40.09 102 ARG A C 1
ATOM 757 O O . ARG A 1 102 ? 19.546 9.379 -99.015 1.00 40.09 102 ARG A O 1
ATOM 764 N N . GLY A 1 103 ? 21.343 8.286 -99.787 1.00 33.16 103 GLY A N 1
ATOM 765 C CA . GLY A 1 103 ? 21.570 9.190 -100.925 1.00 33.16 103 GLY A CA 1
ATOM 766 C C . GLY A 1 103 ? 22.953 9.065 -101.570 1.00 33.16 103 GLY A C 1
ATOM 767 O O . GLY A 1 103 ? 23.911 9.678 -101.115 1.00 33.16 103 GLY A O 1
ATOM 768 N N . ALA A 1 104 ? 23.061 8.293 -102.651 1.00 36.59 104 ALA A N 1
ATOM 769 C CA . ALA A 1 104 ? 24.229 8.281 -103.541 1.00 36.59 104 ALA A CA 1
ATOM 770 C C . ALA A 1 104 ? 24.019 9.265 -104.719 1.00 36.59 104 ALA A C 1
ATOM 772 O O . ALA A 1 104 ? 22.883 9.679 -104.948 1.00 36.59 104 ALA A O 1
ATOM 773 N N . PRO A 1 105 ? 25.012 9.503 -105.598 1.00 50.03 105 PRO A N 1
ATOM 774 C CA . PRO A 1 105 ? 26.438 9.745 -105.352 1.00 50.03 105 PRO A CA 1
ATOM 775 C C . PRO A 1 105 ? 26.919 11.063 -106.011 1.00 50.03 105 PRO A C 1
ATOM 777 O O . PRO A 1 105 ? 26.353 11.514 -107.005 1.00 50.03 105 PRO A O 1
ATOM 780 N N . SER A 1 106 ? 28.048 11.632 -105.570 1.00 37.31 106 SER A N 1
ATOM 781 C CA . SER A 1 106 ? 28.766 12.648 -106.361 1.00 37.31 106 SER A CA 1
ATOM 782 C C . SER A 1 106 ? 30.287 12.459 -106.317 1.00 37.31 106 SER A C 1
ATOM 784 O O . SER A 1 106 ? 30.887 12.105 -105.306 1.00 37.31 106 SER A O 1
ATOM 786 N N . SER A 1 107 ? 30.904 12.609 -107.485 1.00 38.53 107 SER A N 1
ATOM 787 C CA . SER A 1 107 ? 32.280 12.222 -107.808 1.00 38.53 107 SER A CA 1
ATOM 788 C C . SER A 1 107 ? 33.381 12.933 -107.000 1.00 38.53 107 SER A C 1
ATOM 790 O O . SER A 1 107 ? 33.438 14.166 -107.030 1.00 38.53 107 SER A O 1
ATOM 792 N N . PRO A 1 108 ? 34.390 12.207 -106.481 1.00 46.00 108 PRO A N 1
ATOM 793 C CA . PRO A 1 108 ? 35.723 12.758 -106.268 1.00 46.00 108 PRO A CA 1
ATOM 794 C C . PRO A 1 108 ? 36.471 12.815 -107.610 1.00 46.00 108 PRO A C 1
ATOM 796 O O . PRO A 1 108 ? 36.615 11.807 -108.307 1.00 46.00 108 PRO A O 1
ATOM 799 N N . GLN A 1 109 ? 36.972 13.993 -107.984 1.00 41.62 109 GLN A N 1
ATOM 800 C CA . GLN A 1 109 ? 37.793 14.154 -109.186 1.00 41.62 109 GLN A CA 1
ATOM 801 C C . GLN A 1 109 ? 39.086 13.329 -109.090 1.00 41.62 109 GLN A C 1
ATOM 803 O O . GLN A 1 109 ? 39.809 13.395 -108.096 1.00 41.62 109 GLN A O 1
ATOM 808 N N . LYS A 1 110 ? 39.440 12.623 -110.172 1.00 40.03 110 LYS A N 1
ATOM 809 C CA . LYS A 1 110 ? 40.743 11.957 -110.326 1.00 40.03 110 LYS A CA 1
ATOM 810 C C . LYS A 1 110 ? 41.877 12.987 -110.445 1.00 40.03 110 LYS A C 1
ATOM 812 O O . LYS A 1 110 ? 42.367 13.239 -111.544 1.00 40.03 110 LYS A O 1
ATOM 817 N N . ARG A 1 111 ? 42.362 13.536 -109.328 1.00 44.22 111 ARG A N 1
ATOM 818 C CA . ARG A 1 111 ? 43.689 14.169 -109.284 1.00 44.22 111 ARG A CA 1
ATOM 819 C C . ARG A 1 111 ? 44.737 13.112 -108.957 1.00 44.22 111 ARG A C 1
ATOM 821 O O . ARG A 1 111 ? 44.944 12.745 -107.805 1.00 44.22 111 ARG A O 1
ATOM 828 N N . ARG A 1 112 ? 45.384 12.608 -110.011 1.00 43.72 112 ARG A N 1
ATOM 829 C CA . ARG A 1 112 ? 46.583 11.771 -109.912 1.00 43.72 112 ARG A CA 1
ATOM 830 C C . ARG A 1 112 ? 47.744 12.621 -109.388 1.00 43.72 112 ARG A C 1
ATOM 832 O O . ARG A 1 112 ? 48.500 13.174 -110.180 1.00 43.72 112 ARG A O 1
ATOM 839 N N . CYS A 1 113 ? 47.909 12.701 -108.074 1.00 42.97 113 CYS A N 1
ATOM 840 C CA . CYS A 1 113 ? 49.235 12.947 -107.519 1.00 42.97 113 CYS A CA 1
ATOM 841 C C . CYS A 1 113 ? 49.993 11.619 -107.583 1.00 42.97 113 CYS A C 1
ATOM 843 O O . CYS A 1 113 ? 49.512 10.609 -107.067 1.00 42.97 113 CYS A O 1
ATOM 845 N N . ALA A 1 114 ? 51.136 11.599 -108.269 1.00 41.69 114 ALA A N 1
ATOM 846 C CA . ALA A 1 114 ? 52.007 10.431 -108.264 1.00 41.69 114 ALA A CA 1
ATOM 847 C C . ALA A 1 114 ? 52.434 10.117 -106.817 1.00 41.69 114 ALA A C 1
ATOM 849 O O . ALA A 1 114 ? 52.634 11.058 -106.041 1.00 41.69 114 ALA A O 1
ATOM 850 N N . PRO A 1 115 ? 52.599 8.838 -106.435 1.00 42.50 115 PRO A N 1
ATOM 851 C CA . PRO A 1 115 ? 53.263 8.521 -105.184 1.00 42.50 115 PRO A CA 1
ATOM 852 C C . PRO A 1 115 ? 54.697 9.044 -105.284 1.00 42.50 115 PRO A C 1
ATOM 854 O O . PRO A 1 115 ? 55.514 8.503 -106.029 1.00 42.50 115 PRO A O 1
ATOM 857 N N . ALA A 1 116 ? 54.998 10.121 -104.557 1.00 44.53 116 ALA A N 1
ATOM 858 C CA . ALA A 1 116 ? 56.379 10.498 -104.315 1.00 44.53 116 ALA A CA 1
ATOM 859 C C . ALA A 1 116 ? 57.056 9.293 -103.656 1.00 44.53 116 ALA A C 1
ATOM 861 O O . ALA A 1 116 ? 56.544 8.780 -102.657 1.00 44.53 116 ALA A O 1
ATOM 862 N N . ALA A 1 117 ? 58.154 8.815 -104.245 1.00 44.16 117 ALA A N 1
ATOM 863 C CA . ALA A 1 117 ? 58.904 7.700 -103.690 1.00 44.16 117 ALA A CA 1
ATOM 864 C C . ALA A 1 117 ? 59.254 8.035 -102.236 1.00 44.16 117 ALA A C 1
ATOM 866 O O . ALA A 1 117 ? 59.919 9.040 -101.972 1.00 44.16 117 ALA A O 1
ATOM 867 N N . ALA A 1 118 ? 58.751 7.231 -101.297 1.00 50.94 118 ALA A N 1
ATOM 868 C CA . ALA A 1 118 ? 59.055 7.424 -99.890 1.00 50.94 118 ALA A CA 1
ATOM 869 C C . ALA A 1 118 ? 60.584 7.347 -99.735 1.00 50.94 118 ALA A C 1
ATOM 871 O O . ALA A 1 118 ? 61.182 6.391 -100.237 1.00 50.94 118 ALA A O 1
ATOM 872 N N . PRO A 1 119 ? 61.239 8.346 -99.113 1.00 52.44 119 PRO A N 1
ATOM 873 C CA . PRO A 1 119 ? 62.691 8.345 -99.024 1.00 52.44 119 PRO A CA 1
ATOM 874 C C . PRO A 1 119 ? 63.140 7.079 -98.280 1.00 52.44 119 PRO A C 1
ATOM 876 O O . PRO A 1 119 ? 62.524 6.742 -97.262 1.00 52.44 119 PRO A O 1
ATOM 879 N N . PRO A 1 120 ? 64.177 6.362 -98.754 1.00 51.62 120 PRO A N 1
ATOM 880 C CA . PRO A 1 120 ? 64.637 5.139 -98.104 1.00 51.62 120 PRO A CA 1
ATOM 881 C C . PRO A 1 120 ? 65.005 5.447 -96.645 1.00 51.62 120 PRO A C 1
ATOM 883 O O . PRO A 1 120 ? 65.885 6.260 -96.372 1.00 51.62 120 PRO A O 1
ATOM 886 N N . GLY A 1 121 ? 64.257 4.849 -95.710 1.00 55.00 121 GLY A N 1
ATOM 887 C CA . GLY A 1 121 ? 64.278 5.184 -94.277 1.00 55.00 121 GLY A CA 1
ATOM 888 C C . GLY A 1 121 ? 62.951 5.717 -93.709 1.00 55.00 121 GLY A C 1
ATOM 889 O O . GLY A 1 121 ? 62.782 5.730 -92.490 1.00 55.00 121 GLY A O 1
ATOM 890 N N . ALA A 1 122 ? 61.978 6.097 -94.546 1.00 57.72 122 ALA A N 1
ATOM 891 C CA . ALA A 1 122 ? 60.642 6.509 -94.098 1.00 57.72 122 ALA A CA 1
ATOM 892 C C . ALA A 1 122 ? 59.893 5.383 -93.364 1.00 57.72 122 ALA A C 1
ATOM 894 O O . ALA A 1 122 ? 59.276 5.630 -92.327 1.00 57.72 122 ALA A O 1
ATOM 895 N N . ASP A 1 123 ? 59.990 4.146 -93.859 1.00 61.78 123 ASP A N 1
ATOM 896 C CA . ASP A 1 123 ? 59.323 2.996 -93.244 1.00 61.78 123 ASP A CA 1
ATOM 897 C C . ASP A 1 123 ? 60.024 2.528 -91.961 1.00 61.78 123 ASP A C 1
ATOM 899 O O . ASP A 1 123 ? 59.347 2.126 -91.020 1.00 61.78 123 ASP A O 1
ATOM 903 N N . ALA A 1 124 ? 61.350 2.688 -91.857 1.00 65.06 124 ALA A N 1
ATOM 904 C CA . ALA A 1 124 ? 62.083 2.450 -90.610 1.00 65.06 124 ALA A CA 1
ATOM 905 C C . ALA A 1 124 ? 61.640 3.432 -89.510 1.00 65.06 124 ALA A C 1
ATOM 907 O O . ALA A 1 124 ? 61.260 3.010 -88.422 1.00 65.06 124 ALA A O 1
ATOM 908 N N . ARG A 1 125 ? 61.562 4.735 -89.822 1.00 70.62 125 ARG A N 1
ATOM 909 C CA . ARG A 1 125 ? 61.071 5.752 -88.873 1.00 70.62 125 ARG A CA 1
ATOM 910 C C . ARG A 1 125 ? 59.596 5.565 -88.512 1.00 70.62 125 ARG A C 1
ATOM 912 O O . ARG A 1 125 ? 59.217 5.817 -87.372 1.00 70.62 125 ARG A O 1
ATOM 919 N N . ARG A 1 126 ? 58.755 5.103 -89.446 1.00 73.25 126 ARG A N 1
ATOM 920 C CA . ARG A 1 126 ? 57.363 4.718 -89.146 1.00 73.25 126 ARG A CA 1
ATOM 921 C C . ARG A 1 126 ? 57.291 3.489 -88.245 1.00 73.25 126 ARG A C 1
ATOM 923 O O . ARG A 1 126 ? 56.489 3.492 -87.320 1.00 73.25 126 ARG A O 1
ATOM 930 N N . ALA A 1 127 ? 58.119 2.472 -88.477 1.00 72.75 127 ALA A N 1
ATOM 931 C CA . ALA A 1 127 ? 58.185 1.288 -87.625 1.00 72.75 127 ALA A CA 1
ATOM 932 C C . ALA A 1 127 ? 58.649 1.643 -86.201 1.00 72.75 127 ALA A C 1
ATOM 934 O O . ALA A 1 127 ? 58.020 1.212 -85.240 1.00 72.75 127 ALA A O 1
ATOM 935 N N . GLU A 1 128 ? 59.667 2.497 -86.055 1.00 76.88 128 GLU A N 1
ATOM 936 C CA . GLU A 1 128 ? 60.113 3.029 -84.758 1.00 76.88 128 GLU A CA 1
ATOM 937 C C . GLU A 1 128 ? 59.015 3.845 -84.056 1.00 76.88 128 GLU A C 1
ATOM 939 O O . GLU A 1 128 ? 58.768 3.654 -82.866 1.00 76.88 128 GLU A O 1
ATOM 944 N N . GLN A 1 129 ? 58.303 4.714 -84.783 1.00 80.12 129 GLN A N 1
ATOM 945 C CA . GLN A 1 129 ? 57.183 5.488 -84.233 1.00 80.12 129 GLN A CA 1
ATOM 946 C C . GLN A 1 129 ? 56.007 4.599 -83.807 1.00 80.12 129 GLN A C 1
ATOM 948 O O . GLN A 1 129 ? 55.435 4.824 -82.741 1.00 80.12 129 GLN A O 1
ATOM 953 N N . LEU A 1 130 ? 55.661 3.576 -84.592 1.00 80.06 130 LEU A N 1
ATOM 954 C CA . LEU A 1 130 ? 54.618 2.608 -84.244 1.00 80.06 130 LEU A CA 1
ATOM 955 C C . LEU A 1 130 ? 55.031 1.742 -83.048 1.00 80.06 130 LEU A C 1
ATOM 957 O O . LEU A 1 130 ? 54.225 1.546 -82.144 1.00 80.06 130 LEU A O 1
ATOM 961 N N . ALA A 1 131 ? 56.286 1.292 -82.979 1.00 75.25 131 ALA A N 1
ATOM 962 C CA . ALA A 1 131 ? 56.814 0.566 -81.825 1.00 75.25 131 ALA A CA 1
ATOM 963 C C . ALA A 1 131 ? 56.799 1.428 -80.549 1.00 75.25 131 ALA A C 1
ATOM 965 O O . ALA A 1 131 ? 56.400 0.952 -79.486 1.00 75.25 131 ALA A O 1
ATOM 966 N N . ALA A 1 132 ? 57.154 2.714 -80.650 1.00 76.62 132 ALA A N 1
ATOM 967 C CA . ALA A 1 132 ? 57.071 3.658 -79.538 1.00 76.62 132 ALA A CA 1
ATOM 968 C C . ALA A 1 132 ? 55.619 3.919 -79.092 1.00 76.62 132 ALA A C 1
ATOM 970 O O . ALA A 1 132 ? 55.349 3.962 -77.891 1.00 76.62 132 ALA A O 1
ATOM 971 N N . GLN A 1 133 ? 54.673 4.045 -80.031 1.00 80.94 133 GLN A N 1
ATOM 972 C CA . GLN A 1 133 ? 53.244 4.196 -79.724 1.00 80.94 133 GLN A CA 1
ATOM 973 C C . GLN A 1 133 ? 52.655 2.938 -79.076 1.00 80.94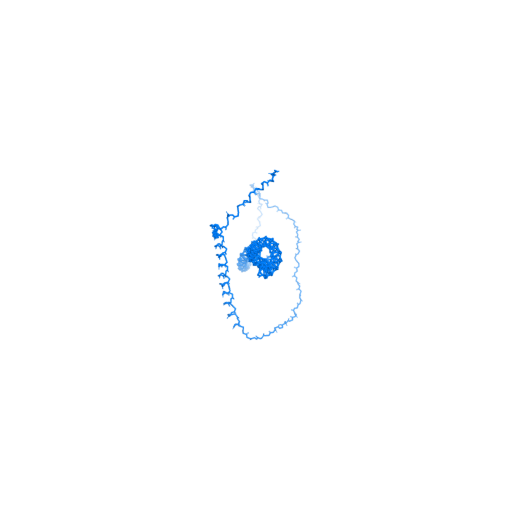 133 GLN A C 1
ATOM 975 O O . GLN A 1 133 ? 51.950 3.051 -78.076 1.00 80.94 133 GLN A O 1
ATOM 980 N N . LEU A 1 134 ? 52.980 1.746 -79.583 1.00 83.25 134 LEU A N 1
ATOM 981 C CA . LEU A 1 134 ? 52.545 0.474 -78.998 1.00 83.25 134 LEU A CA 1
ATOM 982 C C . LEU A 1 134 ? 53.144 0.263 -77.600 1.00 83.25 134 LEU A C 1
ATOM 984 O O . LEU A 1 134 ? 52.419 -0.107 -76.682 1.00 83.25 134 LEU A O 1
ATOM 988 N N . GLY A 1 135 ? 54.425 0.588 -77.397 1.00 85.94 135 GLY A N 1
ATOM 989 C CA . GLY A 1 135 ? 55.058 0.550 -76.075 1.00 85.94 135 GLY A CA 1
ATOM 990 C C . GLY A 1 135 ? 54.460 1.558 -75.083 1.00 85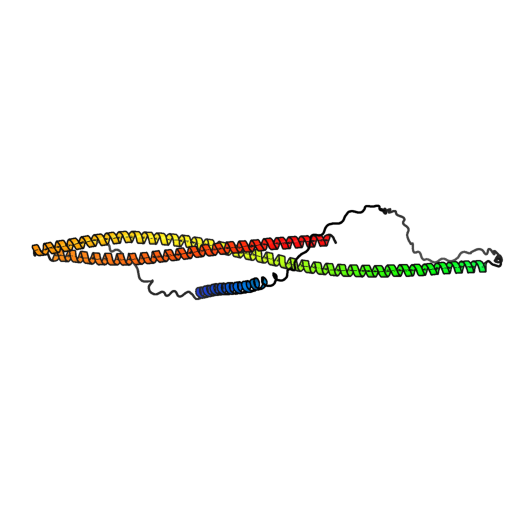.94 135 GLY A C 1
ATOM 991 O O . GLY A 1 135 ? 54.319 1.251 -73.899 1.00 85.94 135 GLY A O 1
ATOM 992 N N . ALA A 1 136 ? 54.055 2.744 -75.548 1.00 81.00 136 ALA A N 1
ATOM 993 C CA . ALA A 1 136 ? 53.336 3.717 -74.726 1.00 81.00 136 ALA A CA 1
ATOM 994 C C . ALA A 1 136 ? 51.916 3.236 -74.374 1.00 81.00 136 ALA A C 1
ATOM 996 O O . ALA A 1 136 ? 51.519 3.324 -73.213 1.00 81.00 136 ALA A O 1
ATOM 997 N N . ALA A 1 137 ? 51.184 2.673 -75.340 1.00 77.12 137 ALA A N 1
ATOM 998 C CA . ALA A 1 137 ? 49.855 2.102 -75.126 1.00 77.12 137 ALA A CA 1
ATOM 999 C C . ALA A 1 137 ? 49.889 0.897 -74.170 1.00 77.12 137 ALA A C 1
ATOM 1001 O O . ALA A 1 137 ? 49.036 0.787 -73.293 1.00 77.12 137 ALA A O 1
ATOM 1002 N N . GLN A 1 138 ? 50.904 0.033 -74.269 1.00 89.12 138 GLN A N 1
ATOM 1003 C CA . GLN A 1 138 ? 51.088 -1.095 -73.354 1.00 89.12 138 GLN A CA 1
ATOM 1004 C C . GLN A 1 138 ? 51.319 -0.618 -71.910 1.00 89.12 138 GLN A C 1
ATOM 1006 O O . GLN A 1 138 ? 50.620 -1.065 -71.003 1.00 89.12 138 GLN A O 1
ATOM 1011 N N . ARG A 1 139 ? 52.200 0.372 -71.700 1.00 85.75 139 ARG A N 1
ATOM 1012 C CA . ARG A 1 139 ? 52.396 0.999 -70.378 1.00 85.75 139 ARG A CA 1
ATOM 1013 C C . ARG A 1 139 ? 51.127 1.680 -69.853 1.00 85.75 139 ARG A C 1
ATOM 1015 O O . ARG A 1 139 ? 50.883 1.662 -68.649 1.00 85.75 139 ARG A O 1
ATOM 1022 N N . GLN A 1 140 ? 50.308 2.269 -70.728 1.00 83.69 140 GLN A N 1
ATOM 1023 C CA . GLN A 1 140 ? 49.003 2.818 -70.343 1.00 83.69 140 GLN A CA 1
ATOM 1024 C C . GLN A 1 140 ? 48.019 1.718 -69.921 1.00 83.69 140 GLN A C 1
ATOM 1026 O O . GLN A 1 140 ? 47.321 1.902 -68.926 1.00 83.69 140 GLN A O 1
ATOM 1031 N N . MET A 1 141 ? 47.981 0.567 -70.602 1.00 83.44 141 MET A N 1
ATOM 1032 C CA . MET A 1 141 ? 47.151 -0.565 -70.169 1.00 83.44 141 MET A CA 1
ATOM 1033 C C . MET A 1 141 ? 47.602 -1.117 -68.812 1.00 83.44 141 MET A C 1
ATOM 1035 O O . MET A 1 141 ? 46.763 -1.290 -67.935 1.00 83.44 141 MET A O 1
ATOM 1039 N N . GLU A 1 142 ? 48.906 -1.289 -68.586 1.00 88.50 142 GLU A N 1
ATOM 1040 C CA . GLU A 1 142 ? 49.458 -1.724 -67.290 1.00 88.50 142 GLU A CA 1
ATOM 1041 C C . GLU A 1 142 ? 49.084 -0.750 -66.147 1.00 88.50 142 GLU A C 1
ATOM 1043 O O . GLU A 1 142 ? 48.710 -1.170 -65.049 1.00 88.50 142 GLU A O 1
ATOM 1048 N N . GLN A 1 143 ? 49.092 0.565 -66.407 1.00 86.75 143 GLN A N 1
ATOM 1049 C CA . GLN A 1 143 ? 48.626 1.586 -65.455 1.00 86.75 143 GLN A CA 1
ATOM 1050 C C . GLN A 1 143 ? 47.104 1.539 -65.220 1.00 86.75 143 GLN A C 1
ATOM 1052 O O . GLN A 1 143 ? 46.642 1.715 -64.086 1.00 86.75 143 GLN A O 1
ATOM 1057 N N . LEU A 1 144 ? 46.308 1.282 -66.261 1.00 82.25 144 LEU A N 1
ATOM 1058 C CA . LEU A 1 144 ? 44.857 1.109 -66.143 1.00 82.25 144 LEU A CA 1
ATOM 1059 C C . LEU A 1 144 ? 44.498 -0.166 -65.364 1.00 82.25 144 LEU A C 1
ATOM 1061 O O . LEU A 1 144 ? 43.602 -0.138 -64.524 1.00 82.25 144 LEU A O 1
ATOM 1065 N N . GLU A 1 145 ? 45.226 -1.265 -65.551 1.00 91.56 145 GLU A N 1
ATOM 1066 C CA . GLU A 1 145 ? 45.043 -2.487 -64.761 1.00 91.56 145 GLU A CA 1
ATOM 1067 C C . GLU A 1 145 ? 45.419 -2.282 -63.288 1.00 91.56 145 GLU A C 1
ATOM 1069 O O . GLU A 1 145 ? 44.664 -2.691 -62.401 1.00 91.56 145 GLU A O 1
ATOM 1074 N N . ALA A 1 146 ? 46.521 -1.578 -63.006 1.00 85.19 146 ALA A N 1
ATOM 1075 C CA . ALA A 1 146 ? 46.919 -1.231 -61.643 1.00 85.19 146 ALA A CA 1
ATOM 1076 C C . ALA A 1 146 ? 45.866 -0.355 -60.932 1.00 85.19 146 ALA A C 1
ATOM 1078 O O . ALA A 1 146 ? 45.461 -0.654 -59.805 1.00 85.19 146 ALA A O 1
ATOM 1079 N N . THR A 1 147 ? 45.365 0.690 -61.598 1.00 84.44 147 THR A N 1
ATOM 1080 C CA . THR A 1 147 ? 44.320 1.574 -61.045 1.00 84.44 147 THR A CA 1
ATOM 1081 C C . THR A 1 147 ? 42.976 0.859 -60.873 1.00 84.44 147 THR A C 1
ATOM 1083 O O . THR A 1 147 ? 42.325 1.028 -59.839 1.00 84.44 147 THR A O 1
ATOM 1086 N N . LEU A 1 148 ? 42.585 -0.023 -61.801 1.00 85.31 148 LEU A N 1
ATOM 1087 C CA . LEU A 1 148 ? 41.419 -0.901 -61.634 1.00 85.31 148 LEU A CA 1
ATOM 1088 C C . LEU A 1 148 ? 41.603 -1.900 -60.480 1.00 85.31 148 LEU A C 1
ATOM 1090 O O . LEU A 1 148 ? 40.635 -2.208 -59.782 1.00 85.31 148 LEU A O 1
ATOM 1094 N N . GLY A 1 149 ? 42.824 -2.386 -60.244 1.00 89.50 149 GLY A N 1
ATOM 1095 C CA . GLY A 1 149 ? 43.177 -3.209 -59.087 1.00 89.50 149 GLY A CA 1
ATOM 1096 C C . GLY A 1 149 ? 42.925 -2.484 -57.762 1.00 89.50 149 GLY A C 1
ATOM 1097 O O . GLY A 1 149 ? 42.226 -3.017 -56.894 1.00 89.50 149 GLY A O 1
ATOM 1098 N N . VAL A 1 150 ? 43.408 -1.242 -57.641 1.00 89.94 150 VAL A N 1
ATOM 1099 C CA . VAL A 1 150 ? 43.160 -0.372 -56.476 1.00 89.94 150 VAL A CA 1
ATOM 1100 C C . VAL A 1 150 ? 41.663 -0.100 -56.308 1.00 89.94 150 VAL A C 1
ATOM 1102 O O . VAL A 1 150 ? 41.114 -0.391 -55.247 1.00 89.94 150 VAL A O 1
ATOM 1105 N N . ALA A 1 151 ? 40.962 0.332 -57.361 1.00 81.62 151 ALA A N 1
ATOM 1106 C CA 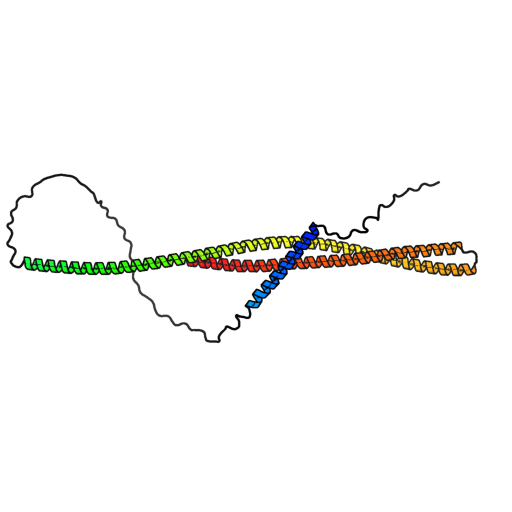. ALA A 1 151 ? 39.527 0.626 -57.303 1.00 81.62 151 ALA A CA 1
ATOM 1107 C C . ALA A 1 151 ? 38.677 -0.601 -56.904 1.00 81.62 151 ALA A C 1
ATOM 1109 O O . ALA A 1 151 ? 37.709 -0.485 -56.149 1.00 81.62 151 ALA A O 1
ATOM 1110 N N . ARG A 1 152 ? 39.049 -1.810 -57.353 1.00 88.75 152 ARG A N 1
ATOM 1111 C CA . ARG A 1 152 ? 38.418 -3.071 -56.914 1.00 88.75 152 ARG A CA 1
ATOM 1112 C C . ARG A 1 152 ? 38.692 -3.362 -55.437 1.00 88.75 152 ARG A C 1
ATOM 1114 O O . ARG A 1 152 ? 37.785 -3.810 -54.730 1.00 88.75 152 ARG A O 1
ATOM 1121 N N . GLN A 1 153 ? 39.909 -3.107 -54.955 1.00 89.94 153 GLN A N 1
ATOM 1122 C CA . GLN A 1 153 ? 40.271 -3.298 -53.550 1.00 89.94 153 GLN A CA 1
ATOM 1123 C C . GLN A 1 153 ? 39.545 -2.297 -52.636 1.00 89.94 153 GLN A C 1
ATOM 1125 O O . GLN A 1 153 ? 39.033 -2.693 -51.590 1.00 89.94 153 GLN A O 1
ATOM 1130 N N . GLU A 1 154 ? 39.441 -1.032 -53.039 1.00 89.06 154 GLU A N 1
ATOM 1131 C CA . GLU A 1 154 ? 38.690 0.006 -52.326 1.00 89.06 154 GLU A CA 1
ATOM 1132 C C . GLU A 1 154 ? 37.191 -0.282 -52.314 1.00 89.06 154 GLU A C 1
ATOM 1134 O O . GLU A 1 154 ? 36.582 -0.267 -51.246 1.00 89.06 154 GLU A O 1
ATOM 1139 N N . ARG A 1 155 ? 36.602 -0.691 -53.447 1.00 86.62 155 ARG A N 1
ATOM 1140 C CA . ARG A 1 155 ? 35.204 -1.148 -53.492 1.00 86.62 155 ARG A CA 1
ATOM 1141 C C . ARG A 1 155 ? 34.952 -2.321 -52.538 1.00 86.62 155 ARG A C 1
ATOM 1143 O O . ARG A 1 155 ? 33.905 -2.364 -51.894 1.00 86.62 155 ARG A O 1
ATOM 1150 N N . LYS A 1 156 ? 35.903 -3.256 -52.405 1.00 92.44 156 LYS A N 1
ATOM 1151 C CA . LYS A 1 156 ? 35.813 -4.371 -51.444 1.00 92.44 156 LYS A CA 1
ATOM 1152 C C . LYS A 1 156 ? 35.923 -3.896 -49.987 1.00 92.44 156 LYS A C 1
ATOM 1154 O O . LYS A 1 156 ? 35.191 -4.413 -49.145 1.00 92.44 156 LYS A O 1
ATOM 1159 N N . LYS A 1 157 ? 36.788 -2.917 -49.688 1.00 90.88 157 LYS A N 1
ATOM 1160 C CA . LYS A 1 157 ? 36.883 -2.280 -48.358 1.00 90.88 157 LYS A CA 1
ATOM 1161 C C . LYS A 1 157 ? 35.574 -1.567 -47.999 1.00 90.88 157 LYS A C 1
ATOM 1163 O O . LYS A 1 157 ? 34.968 -1.915 -46.990 1.00 90.88 157 LYS A O 1
ATOM 1168 N N . ALA A 1 158 ? 35.080 -0.692 -48.876 1.00 81.31 158 ALA A N 1
ATOM 1169 C CA . ALA A 1 158 ? 33.834 0.051 -48.689 1.00 81.31 158 ALA A CA 1
ATOM 1170 C C . ALA A 1 158 ? 32.612 -0.871 -48.509 1.00 81.31 158 ALA A C 1
ATOM 1172 O O . ALA A 1 158 ? 31.781 -0.632 -47.638 1.00 81.31 158 ALA A O 1
ATOM 1173 N N . ALA A 1 159 ? 32.522 -1.971 -49.268 1.00 85.81 159 ALA A N 1
ATOM 1174 C CA . ALA A 1 159 ? 31.467 -2.970 -49.077 1.00 85.81 159 ALA A CA 1
ATOM 1175 C C . ALA A 1 159 ? 31.554 -3.672 -47.704 1.00 85.81 159 ALA A C 1
ATOM 1177 O O . ALA A 1 159 ? 30.529 -3.910 -47.067 1.00 85.81 159 ALA A O 1
ATOM 1178 N N . GLY A 1 160 ? 32.766 -3.972 -47.223 1.00 89.31 160 GLY A N 1
ATOM 1179 C CA . GLY A 1 160 ? 32.984 -4.539 -45.888 1.00 89.31 160 GLY A CA 1
ATOM 1180 C C . GLY A 1 160 ? 32.673 -3.559 -44.750 1.00 89.31 160 GLY A C 1
ATOM 1181 O O . GLY A 1 160 ? 32.134 -3.958 -43.719 1.00 89.31 160 GLY A O 1
ATOM 1182 N N . GLU A 1 161 ? 32.966 -2.274 -44.939 1.00 88.31 161 GLU A N 1
ATOM 1183 C CA . GLU A 1 161 ? 32.620 -1.204 -43.996 1.00 88.31 161 GLU A CA 1
ATOM 1184 C C . GLU A 1 161 ? 31.106 -0.964 -43.950 1.00 88.31 161 GLU A C 1
ATOM 1186 O O . GLU A 1 161 ? 30.537 -0.900 -42.860 1.00 88.31 161 GLU A O 1
ATOM 1191 N N . ALA A 1 162 ? 30.432 -0.951 -45.104 1.00 77.88 162 ALA A N 1
ATOM 1192 C CA . ALA A 1 162 ? 28.975 -0.868 -45.190 1.00 77.88 162 ALA A CA 1
ATOM 1193 C C . ALA A 1 162 ? 28.275 -2.064 -44.515 1.00 77.88 162 ALA A C 1
ATOM 1195 O O . ALA A 1 162 ? 27.303 -1.871 -43.784 1.00 77.88 162 ALA A O 1
ATOM 1196 N N . ALA A 1 163 ? 28.791 -3.287 -44.688 1.00 84.25 163 ALA A N 1
ATOM 1197 C CA . ALA A 1 163 ? 28.268 -4.473 -44.006 1.00 84.25 163 ALA A CA 1
ATOM 1198 C C . ALA A 1 163 ? 28.402 -4.365 -42.474 1.00 84.25 163 ALA A C 1
ATOM 1200 O O . ALA A 1 163 ? 27.424 -4.552 -41.751 1.00 84.25 163 ALA A O 1
ATOM 1201 N N . ARG A 1 164 ? 29.578 -3.960 -41.971 1.00 84.25 164 ARG A N 1
ATOM 1202 C CA . ARG A 1 164 ? 29.805 -3.726 -40.531 1.00 84.25 164 ARG A CA 1
ATOM 1203 C C . ARG A 1 164 ? 28.929 -2.601 -39.972 1.00 84.25 164 ARG A C 1
ATOM 1205 O O . ARG A 1 164 ? 28.466 -2.693 -38.836 1.00 84.25 164 ARG A O 1
ATOM 1212 N N . ALA A 1 165 ? 28.681 -1.549 -40.752 1.00 77.50 165 ALA A N 1
ATOM 1213 C CA . ALA A 1 165 ? 27.766 -0.475 -40.375 1.00 77.50 165 ALA A CA 1
ATOM 1214 C C . ALA A 1 165 ? 26.311 -0.973 -40.279 1.00 77.50 165 ALA A C 1
ATOM 1216 O O . ALA A 1 165 ? 25.615 -0.631 -39.323 1.00 77.50 165 ALA A O 1
ATOM 1217 N N . ALA A 1 166 ? 25.872 -1.831 -41.206 1.00 77.75 166 ALA A N 1
ATOM 1218 C CA . ALA A 1 166 ? 24.548 -2.452 -41.170 1.00 77.75 166 ALA A CA 1
ATOM 1219 C C . ALA A 1 166 ? 24.373 -3.394 -39.962 1.00 77.75 166 ALA A C 1
ATOM 1221 O O . ALA A 1 166 ? 23.361 -3.310 -39.265 1.00 77.75 166 ALA A O 1
ATOM 1222 N N . GLU A 1 167 ? 25.372 -4.226 -39.648 1.00 84.81 167 GLU A N 1
ATOM 1223 C CA . GLU A 1 167 ? 25.381 -5.070 -38.441 1.00 84.81 167 GLU A CA 1
ATOM 1224 C C . GLU A 1 167 ? 25.314 -4.229 -37.154 1.00 84.81 167 GLU A C 1
ATOM 1226 O O . GLU A 1 167 ? 24.509 -4.507 -36.260 1.00 84.81 167 GLU A O 1
ATOM 1231 N N . ALA A 1 168 ? 26.102 -3.151 -37.073 1.00 76.56 168 ALA A N 1
ATOM 1232 C CA . ALA A 1 168 ? 26.082 -2.231 -35.937 1.00 76.56 168 ALA A CA 1
ATOM 1233 C C . ALA A 1 168 ? 24.731 -1.504 -35.790 1.00 76.56 168 ALA A C 1
ATOM 1235 O O . ALA A 1 168 ? 24.253 -1.315 -34.668 1.00 76.56 168 ALA A O 1
ATOM 1236 N N . ALA A 1 169 ? 24.090 -1.130 -36.902 1.00 74.94 169 ALA A N 1
ATOM 1237 C CA . ALA A 1 169 ? 22.758 -0.533 -36.907 1.00 74.94 169 ALA A CA 1
ATOM 1238 C C . ALA A 1 169 ? 21.680 -1.530 -36.444 1.00 74.94 169 ALA A C 1
ATOM 1240 O O . ALA A 1 169 ? 20.847 -1.179 -35.605 1.00 74.94 169 ALA A O 1
ATOM 1241 N N . ALA A 1 170 ? 21.728 -2.782 -36.910 1.00 79.94 170 ALA A N 1
ATOM 1242 C CA . ALA A 1 170 ? 20.815 -3.841 -36.480 1.00 79.94 170 ALA A CA 1
ATOM 1243 C C . ALA A 1 170 ? 20.958 -4.148 -34.975 1.00 79.94 170 ALA A C 1
ATOM 1245 O O . ALA A 1 170 ? 19.959 -4.220 -34.254 1.00 79.94 170 ALA A O 1
ATOM 1246 N N . ALA A 1 171 ? 22.192 -4.237 -34.466 1.00 78.50 171 ALA A N 1
ATOM 1247 C CA . ALA A 1 171 ? 22.456 -4.398 -33.036 1.00 78.50 171 ALA A CA 1
ATOM 1248 C C . ALA A 1 171 ? 21.933 -3.204 -32.211 1.00 78.50 171 ALA A C 1
ATOM 1250 O O . ALA A 1 171 ? 21.290 -3.390 -31.174 1.00 78.50 171 ALA A O 1
ATOM 1251 N N . ALA A 1 172 ? 22.135 -1.970 -32.688 1.00 74.94 172 ALA A N 1
ATOM 1252 C CA . ALA A 1 172 ? 21.600 -0.773 -32.041 1.00 74.94 172 ALA A CA 1
ATOM 1253 C C . ALA A 1 172 ? 20.058 -0.762 -32.009 1.00 74.94 172 ALA A C 1
ATOM 1255 O O . ALA A 1 172 ? 19.473 -0.442 -30.971 1.00 74.94 172 ALA A O 1
ATOM 1256 N N . GLN A 1 173 ? 19.391 -1.171 -33.094 1.00 81.19 173 GLN A N 1
ATOM 1257 C CA . GLN A 1 173 ? 17.931 -1.317 -33.137 1.00 81.19 173 GLN A CA 1
ATOM 1258 C C . GLN A 1 173 ? 17.425 -2.388 -32.159 1.00 81.19 173 GLN A C 1
ATOM 1260 O O . GLN A 1 173 ? 16.453 -2.143 -31.442 1.00 81.19 173 GLN A O 1
ATOM 1265 N N . ALA A 1 174 ? 18.106 -3.534 -32.050 1.00 80.38 174 ALA A N 1
ATOM 1266 C CA . ALA A 1 174 ? 17.762 -4.571 -31.075 1.00 80.38 174 ALA A CA 1
ATOM 1267 C C . ALA A 1 174 ? 17.869 -4.059 -29.624 1.00 80.38 174 ALA A C 1
ATOM 1269 O O . ALA A 1 174 ? 16.969 -4.291 -28.809 1.00 80.38 174 ALA A O 1
ATOM 1270 N N . HIS A 1 175 ? 18.921 -3.297 -29.302 1.00 82.56 175 HIS A N 1
ATOM 1271 C CA . HIS A 1 175 ? 19.075 -2.662 -27.990 1.00 82.56 175 HIS A CA 1
ATOM 1272 C C . HIS A 1 175 ? 18.007 -1.592 -27.712 1.00 82.56 175 HIS A C 1
ATOM 1274 O O . HIS A 1 175 ? 17.478 -1.546 -26.598 1.00 82.56 175 HIS A O 1
ATOM 1280 N N . LEU A 1 176 ? 17.644 -0.771 -28.705 1.00 79.62 176 LEU A N 1
ATOM 1281 C CA . LEU A 1 176 ? 16.552 0.202 -28.587 1.00 79.62 176 LEU A CA 1
ATOM 1282 C C . LEU A 1 176 ? 15.208 -0.499 -28.339 1.00 79.62 176 LEU A C 1
ATOM 1284 O O . LEU A 1 176 ? 14.506 -0.143 -27.395 1.00 79.62 176 LEU A O 1
ATOM 1288 N N . GLY A 1 177 ? 14.882 -1.543 -29.105 1.00 80.69 177 GLY A N 1
ATOM 1289 C CA . GLY A 1 177 ? 13.662 -2.334 -28.915 1.00 80.69 177 GLY A CA 1
ATOM 1290 C C . GLY A 1 177 ? 13.587 -3.002 -27.537 1.00 80.69 177 GLY A C 1
ATOM 1291 O O . GLY A 1 177 ? 12.533 -2.995 -26.898 1.00 80.69 177 GLY A O 1
ATOM 1292 N N . GLY A 1 178 ? 14.710 -3.524 -27.031 1.00 84.12 178 GLY A N 1
ATOM 1293 C CA . GLY A 1 178 ? 14.808 -4.061 -25.670 1.00 84.12 178 GLY A CA 1
ATOM 1294 C C . GLY A 1 178 ? 14.574 -3.001 -24.587 1.00 84.12 178 GLY A C 1
ATOM 1295 O O . GLY A 1 178 ? 13.797 -3.226 -23.658 1.00 84.12 178 GLY A O 1
ATOM 1296 N N . ALA A 1 179 ? 15.189 -1.825 -24.727 1.00 78.12 179 ALA A N 1
ATOM 1297 C CA . ALA A 1 179 ? 15.034 -0.720 -23.783 1.00 78.12 179 ALA A CA 1
ATOM 1298 C C . ALA A 1 179 ? 13.616 -0.113 -23.800 1.00 78.12 179 ALA A C 1
ATOM 1300 O O . ALA A 1 179 ? 13.080 0.194 -22.737 1.00 78.12 179 ALA A O 1
ATOM 1301 N N . VAL A 1 180 ? 12.959 -0.019 -24.963 1.00 82.88 180 VAL A N 1
ATOM 1302 C CA . VAL A 1 180 ? 11.547 0.402 -25.067 1.00 82.88 180 VAL A CA 1
ATOM 1303 C C . VAL A 1 180 ? 10.613 -0.610 -24.393 1.00 82.88 180 VAL A C 1
ATOM 1305 O O . VAL A 1 180 ? 9.736 -0.213 -23.628 1.00 82.88 180 VAL A O 1
ATOM 1308 N N . LYS A 1 181 ? 10.828 -1.922 -24.579 1.00 85.62 181 LYS A N 1
ATOM 1309 C CA . LYS A 1 181 ? 10.058 -2.959 -23.861 1.00 85.62 181 LYS A CA 1
ATOM 1310 C C . LYS A 1 181 ? 10.207 -2.839 -22.339 1.00 85.62 181 LYS A C 1
ATOM 1312 O O . LYS A 1 181 ? 9.215 -2.966 -21.623 1.00 85.62 181 LYS A O 1
ATOM 1317 N N . GLN A 1 182 ? 11.416 -2.560 -21.844 1.00 85.50 182 GLN A N 1
ATOM 1318 C CA . GLN A 1 182 ? 11.650 -2.302 -20.418 1.00 85.50 182 GLN A CA 1
ATOM 1319 C C . GLN A 1 182 ? 10.923 -1.038 -19.939 1.00 85.50 182 GLN A C 1
ATOM 1321 O O . GLN A 1 182 ? 10.268 -1.077 -18.901 1.00 85.50 182 GLN A O 1
ATOM 1326 N N . LEU A 1 183 ? 10.973 0.050 -20.711 1.00 78.81 183 LEU A N 1
ATOM 1327 C CA . LEU A 1 183 ? 10.315 1.314 -20.380 1.00 78.81 183 LEU A CA 1
ATOM 1328 C C . LEU A 1 183 ? 8.788 1.148 -20.275 1.00 78.81 183 LEU A C 1
ATOM 1330 O O . LEU A 1 183 ? 8.199 1.548 -19.270 1.00 78.81 183 LEU A O 1
ATOM 1334 N N . ASN A 1 184 ? 8.167 0.452 -21.232 1.00 84.00 184 ASN A N 1
ATOM 1335 C CA . ASN A 1 184 ? 6.736 0.126 -21.204 1.00 84.00 184 ASN A CA 1
ATOM 1336 C C . ASN A 1 184 ? 6.371 -0.753 -19.991 1.00 84.00 184 ASN A C 1
ATOM 1338 O O . ASN A 1 184 ? 5.373 -0.503 -19.315 1.00 84.00 184 ASN A O 1
ATOM 1342 N N . ALA A 1 185 ? 7.201 -1.750 -19.657 1.00 84.44 185 ALA A N 1
ATOM 1343 C CA . ALA A 1 185 ? 6.992 -2.584 -18.472 1.00 84.44 185 ALA A CA 1
ATOM 1344 C C . ALA A 1 185 ? 7.096 -1.783 -17.157 1.00 84.44 185 ALA A C 1
ATOM 1346 O O . ALA A 1 185 ? 6.376 -2.071 -16.199 1.00 84.44 185 ALA A O 1
ATOM 1347 N N . MET A 1 186 ? 7.955 -0.759 -17.099 1.00 82.62 186 MET A N 1
ATOM 1348 C CA . MET A 1 186 ? 8.053 0.140 -15.944 1.00 82.62 186 MET A CA 1
ATOM 1349 C C . MET A 1 186 ? 6.865 1.103 -15.852 1.00 82.62 186 MET A C 1
ATOM 1351 O O . MET A 1 186 ? 6.372 1.322 -14.748 1.00 82.62 186 MET A O 1
ATOM 1355 N N . GLN A 1 187 ? 6.349 1.611 -16.978 1.00 86.38 187 GLN A N 1
ATOM 1356 C CA . GLN A 1 187 ? 5.109 2.400 -17.001 1.00 86.38 187 GLN A CA 1
ATOM 1357 C C . GLN A 1 187 ? 3.908 1.578 -16.510 1.00 86.38 187 GLN A C 1
ATOM 1359 O O . GLN A 1 187 ? 3.170 2.040 -15.641 1.00 86.38 187 GLN A O 1
ATOM 1364 N N . ALA A 1 188 ? 3.758 0.333 -16.977 1.00 84.94 188 ALA A N 1
ATOM 1365 C CA . ALA A 1 188 ? 2.700 -0.569 -16.516 1.00 84.94 188 ALA A CA 1
ATOM 1366 C C . ALA A 1 188 ? 2.784 -0.845 -15.001 1.00 84.94 188 ALA A C 1
ATOM 1368 O O . ALA A 1 188 ? 1.775 -0.784 -14.299 1.00 84.94 188 ALA A O 1
ATOM 1369 N N . ARG A 1 189 ? 3.994 -1.068 -14.462 1.00 86.56 189 ARG A N 1
ATOM 1370 C CA . ARG A 1 189 ? 4.209 -1.212 -13.009 1.00 86.56 189 ARG A CA 1
ATOM 1371 C C . ARG A 1 189 ? 3.909 0.070 -12.231 1.00 86.56 189 ARG A C 1
ATOM 1373 O O . ARG A 1 189 ? 3.353 -0.009 -11.142 1.00 86.56 189 ARG A O 1
ATOM 1380 N N . ALA A 1 190 ? 4.248 1.239 -12.772 1.00 82.38 190 ALA A N 1
ATOM 1381 C CA . ALA A 1 190 ? 3.934 2.519 -12.142 1.00 82.38 190 ALA A CA 1
ATOM 1382 C C . ALA A 1 190 ? 2.418 2.787 -12.094 1.00 82.38 190 ALA A C 1
ATOM 1384 O O . ALA A 1 190 ? 1.933 3.320 -11.098 1.00 82.38 190 ALA A O 1
ATOM 1385 N N . ALA A 1 191 ? 1.672 2.378 -13.128 1.00 83.75 191 ALA A N 1
ATOM 1386 C CA . ALA A 1 191 ? 0.211 2.427 -13.137 1.00 83.75 191 ALA A CA 1
ATOM 1387 C C . ALA A 1 191 ? -0.400 1.467 -12.099 1.00 83.75 191 ALA A C 1
ATOM 1389 O O . ALA A 1 191 ? -1.254 1.886 -11.321 1.00 83.75 191 ALA A O 1
ATOM 1390 N N . ALA A 1 192 ? 0.090 0.224 -12.015 1.00 88.94 192 ALA A N 1
ATOM 1391 C CA . ALA A 1 192 ? -0.352 -0.739 -11.001 1.00 88.94 192 ALA A CA 1
ATOM 1392 C C . ALA A 1 192 ? -0.133 -0.212 -9.568 1.00 88.94 192 ALA A C 1
ATOM 1394 O O . ALA A 1 192 ? -1.082 -0.139 -8.793 1.00 88.94 192 ALA A O 1
ATOM 1395 N N . LEU A 1 193 ? 1.071 0.286 -9.254 1.00 87.12 193 LEU A N 1
ATOM 1396 C CA . LEU A 1 193 ? 1.376 0.887 -7.946 1.00 87.12 193 LEU A CA 1
ATOM 1397 C C . LEU A 1 193 ? 0.510 2.119 -7.621 1.00 87.12 193 LEU A C 1
ATOM 1399 O O . LEU A 1 193 ? 0.274 2.416 -6.448 1.00 87.12 193 LEU A O 1
ATOM 1403 N N . ALA A 1 194 ? 0.039 2.854 -8.634 1.00 85.00 194 ALA A N 1
ATOM 1404 C CA . ALA A 1 194 ? -0.876 3.974 -8.438 1.00 85.00 194 ALA A CA 1
ATOM 1405 C C . ALA A 1 194 ? -2.296 3.504 -8.077 1.00 85.00 194 ALA A C 1
ATOM 1407 O O . ALA A 1 194 ? -2.921 4.106 -7.202 1.00 85.00 194 ALA A O 1
ATOM 1408 N N . GLU A 1 195 ? -2.792 2.423 -8.686 1.00 91.25 195 GLU A N 1
ATOM 1409 C CA . GLU A 1 195 ? -4.067 1.807 -8.294 1.00 91.25 195 GLU A CA 1
ATOM 1410 C C . GLU A 1 195 ? -3.979 1.127 -6.920 1.00 91.25 195 GLU A C 1
ATOM 1412 O O . GLU A 1 195 ? -4.861 1.343 -6.088 1.00 91.25 195 GLU A O 1
ATOM 1417 N N . ASP A 1 196 ? -2.881 0.426 -6.617 1.00 88.50 196 ASP A N 1
ATOM 1418 C CA . ASP A 1 196 ? -2.619 -0.141 -5.285 1.00 88.50 196 ASP A CA 1
ATOM 1419 C C . ASP A 1 196 ? -2.617 0.951 -4.205 1.00 88.50 196 ASP A C 1
ATOM 1421 O O . ASP A 1 196 ? -3.214 0.789 -3.137 1.00 88.50 196 ASP A O 1
ATOM 1425 N N . LYS A 1 197 ? -2.003 2.112 -4.491 1.00 90.25 197 LYS A N 1
ATOM 1426 C CA . LYS A 1 197 ? -2.058 3.272 -3.594 1.00 90.25 197 LYS A CA 1
ATOM 1427 C C . LYS A 1 197 ? -3.492 3.790 -3.430 1.00 90.25 197 LYS A C 1
ATOM 1429 O O . LYS A 1 197 ? -3.909 4.012 -2.297 1.00 90.25 197 LYS A O 1
ATOM 1434 N N . LYS A 1 198 ? -4.271 3.948 -4.509 1.00 90.69 198 LYS A N 1
ATOM 1435 C CA . LYS A 1 198 ? -5.688 4.366 -4.419 1.00 90.69 198 LYS A CA 1
ATOM 1436 C C . LYS A 1 198 ? -6.538 3.374 -3.620 1.00 90.69 198 LYS A C 1
ATOM 1438 O O . LYS A 1 198 ? -7.480 3.794 -2.949 1.00 90.69 198 LYS A O 1
ATOM 1443 N N . ALA A 1 199 ? -6.251 2.075 -3.702 1.00 89.69 199 ALA A N 1
ATOM 1444 C CA . ALA A 1 199 ? -6.919 1.052 -2.902 1.00 89.69 199 ALA A CA 1
ATOM 1445 C C . ALA A 1 199 ? -6.541 1.174 -1.415 1.00 89.69 199 ALA A C 1
ATOM 1447 O O . ALA A 1 199 ? -7.424 1.209 -0.558 1.00 89.69 199 ALA A O 1
ATOM 1448 N N . ALA A 1 200 ? -5.252 1.350 -1.106 1.00 84.38 200 ALA A N 1
ATOM 1449 C CA . ALA A 1 200 ? -4.777 1.581 0.259 1.00 84.38 200 ALA A CA 1
ATOM 1450 C C . ALA A 1 200 ? -5.322 2.892 0.871 1.00 84.38 200 ALA A C 1
ATOM 1452 O O . ALA A 1 200 ? -5.666 2.918 2.051 1.00 84.38 200 ALA A O 1
ATOM 1453 N N . GLU A 1 201 ? -5.481 3.959 0.080 1.00 89.50 201 GLU A N 1
ATOM 1454 C CA . GLU A 1 201 ? -6.123 5.212 0.509 1.00 89.50 201 GLU A CA 1
ATOM 1455 C C . GLU A 1 201 ? -7.611 5.034 0.855 1.00 89.50 201 GLU A C 1
ATOM 1457 O O . GLU A 1 201 ? -8.098 5.670 1.794 1.00 89.50 201 GLU A O 1
ATOM 1462 N N . ARG A 1 202 ? -8.345 4.179 0.125 1.00 92.50 202 ARG A N 1
ATOM 1463 C CA . ARG A 1 202 ? -9.738 3.822 0.459 1.00 92.50 202 ARG A CA 1
ATOM 1464 C C . ARG A 1 202 ? -9.795 3.026 1.761 1.00 92.50 202 ARG A C 1
ATOM 1466 O O . ARG A 1 202 ? -10.457 3.470 2.697 1.00 92.50 202 ARG A O 1
ATOM 1473 N N . GLY A 1 203 ? -8.998 1.962 1.872 1.00 88.50 203 GLY A N 1
ATOM 1474 C CA . GLY A 1 203 ? -8.901 1.158 3.094 1.00 88.50 203 GLY A CA 1
ATOM 1475 C C . GLY A 1 203 ? -8.486 1.976 4.325 1.00 88.50 203 GLY A C 1
ATOM 1476 O O . GLY A 1 203 ? -9.009 1.763 5.414 1.00 88.50 203 GLY A O 1
ATOM 1477 N N . TRP A 1 204 ? -7.618 2.983 4.166 1.00 89.00 204 TRP A N 1
ATOM 1478 C CA . TRP A 1 204 ? -7.274 3.911 5.250 1.00 89.00 204 TRP A CA 1
ATOM 1479 C C . TRP A 1 204 ? -8.451 4.813 5.663 1.00 89.00 204 TRP A C 1
ATOM 1481 O O . TRP A 1 204 ? -8.657 5.043 6.857 1.00 89.00 204 TRP A O 1
ATOM 1491 N N . LYS A 1 205 ? -9.252 5.313 4.709 1.00 90.69 205 LYS A N 1
ATOM 1492 C CA . LYS A 1 205 ? -10.473 6.090 5.009 1.00 90.69 205 LYS A CA 1
ATOM 1493 C C . LYS A 1 205 ? -11.510 5.238 5.745 1.00 90.69 205 LYS A C 1
ATOM 1495 O O . LYS A 1 205 ? -12.088 5.709 6.721 1.00 90.69 205 LYS A O 1
ATOM 1500 N N . GLU A 1 206 ? -11.700 3.994 5.314 1.00 90.50 206 GLU A N 1
ATOM 1501 C CA . GLU A 1 206 ? -12.598 3.017 5.941 1.00 90.50 206 GLU A CA 1
ATOM 1502 C C . GLU A 1 206 ? -12.135 2.662 7.363 1.00 90.50 206 GLU A C 1
ATOM 1504 O O . GLU A 1 206 ? -12.905 2.812 8.312 1.00 90.50 206 GLU A O 1
ATOM 1509 N N . ALA A 1 207 ? -10.854 2.323 7.551 1.00 84.06 207 ALA A N 1
ATOM 1510 C CA . ALA A 1 207 ? -10.270 2.063 8.871 1.00 84.06 207 ALA A CA 1
ATOM 1511 C C . ALA A 1 207 ? -10.386 3.278 9.813 1.00 84.06 207 ALA A C 1
ATOM 1513 O O . ALA A 1 207 ? -10.674 3.129 11.001 1.00 84.06 207 ALA A O 1
ATOM 1514 N N . ARG A 1 208 ? -10.227 4.503 9.290 1.00 90.94 208 ARG A N 1
ATOM 1515 C CA . ARG A 1 208 ? -10.419 5.744 10.059 1.00 90.94 208 ARG A CA 1
ATOM 1516 C C . ARG A 1 208 ? -11.881 5.959 10.467 1.00 90.94 208 ARG A C 1
ATOM 1518 O O . ARG A 1 208 ? -12.129 6.437 11.576 1.00 90.94 208 ARG A O 1
ATOM 1525 N N . ALA A 1 209 ? -12.838 5.615 9.607 1.00 88.56 209 ALA A N 1
ATOM 1526 C CA . ALA A 1 209 ? -14.261 5.668 9.936 1.00 88.56 209 ALA A CA 1
ATOM 1527 C C . ALA A 1 209 ? -14.625 4.630 11.012 1.00 88.56 209 ALA A C 1
ATOM 1529 O O . ALA A 1 209 ? -15.247 4.989 12.014 1.00 88.56 209 ALA A O 1
ATOM 1530 N N . ALA A 1 210 ? -14.150 3.388 10.865 1.00 81.88 210 ALA A N 1
ATOM 1531 C CA . ALA A 1 210 ? -14.323 2.321 11.851 1.00 81.88 210 ALA A CA 1
ATOM 1532 C C . ALA A 1 210 ? -13.737 2.704 13.223 1.00 81.88 210 ALA A C 1
ATOM 1534 O O . ALA A 1 210 ? -14.426 2.605 14.238 1.00 81.88 210 ALA A O 1
ATOM 1535 N N . LEU A 1 211 ? -12.516 3.253 13.256 1.00 88.12 211 LEU A N 1
ATOM 1536 C CA . LEU A 1 211 ? -11.892 3.759 14.482 1.00 88.12 211 LEU A CA 1
ATOM 1537 C C . LEU A 1 211 ? -12.716 4.877 15.144 1.00 88.12 211 LEU A C 1
ATOM 1539 O O . LEU A 1 211 ? -12.841 4.914 16.370 1.00 88.12 211 LEU A O 1
ATOM 1543 N N . SER A 1 212 ? -13.303 5.785 14.358 1.00 91.50 212 SER A N 1
ATOM 1544 C CA . SER A 1 212 ? -14.189 6.828 14.891 1.00 91.50 212 SER A CA 1
ATOM 1545 C C . SER A 1 212 ? -15.453 6.236 15.524 1.00 91.50 212 SER A C 1
ATOM 1547 O O . SER A 1 212 ? -15.848 6.680 16.603 1.00 91.50 212 SER A O 1
ATOM 1549 N N . GLY A 1 213 ? -16.043 5.208 14.902 1.00 86.44 213 GLY A N 1
ATOM 1550 C CA . GLY A 1 213 ? -17.170 4.447 15.450 1.00 86.44 213 GLY A CA 1
ATOM 1551 C C . GLY A 1 213 ? -16.820 3.763 16.774 1.00 86.44 213 GLY A C 1
ATOM 1552 O O . GLY A 1 213 ? -17.416 4.088 17.801 1.00 86.44 213 GLY A O 1
ATOM 1553 N N . ALA A 1 214 ? -15.785 2.917 16.776 1.00 83.12 214 ALA A N 1
ATOM 1554 C CA . ALA A 1 214 ? -15.310 2.207 17.967 1.00 83.12 214 ALA A CA 1
ATOM 1555 C C . ALA A 1 214 ? -14.955 3.167 19.120 1.00 83.12 214 ALA A C 1
ATOM 1557 O O . ALA A 1 214 ? -15.287 2.919 20.276 1.00 83.12 214 ALA A O 1
ATOM 1558 N N . THR A 1 215 ? -14.353 4.323 18.816 1.00 86.31 215 THR A N 1
ATOM 1559 C CA . THR A 1 215 ? -14.040 5.345 19.832 1.00 86.31 215 THR A CA 1
ATOM 1560 C C . THR A 1 215 ? -15.296 5.972 20.446 1.00 86.31 215 THR A C 1
ATOM 1562 O O . THR A 1 215 ? -15.300 6.273 21.640 1.00 86.31 215 THR A O 1
ATOM 1565 N N . LYS A 1 216 ? -16.368 6.180 19.666 1.00 89.81 216 LYS A N 1
ATOM 1566 C CA . LYS A 1 216 ? -17.654 6.673 20.191 1.00 89.81 216 LYS A CA 1
ATOM 1567 C C . LYS A 1 216 ? -18.336 5.620 21.065 1.00 89.81 216 LYS A C 1
ATOM 1569 O O . LYS A 1 216 ? -18.780 5.959 22.157 1.00 89.81 216 LYS A O 1
ATOM 1574 N N . GLN A 1 217 ? -18.359 4.364 20.619 1.00 85.75 217 GLN A N 1
ATOM 1575 C CA . GLN A 1 217 ? -18.943 3.243 21.361 1.00 85.75 217 GLN A CA 1
ATOM 1576 C C . GLN A 1 217 ? -18.229 3.014 22.700 1.00 85.75 217 GLN A C 1
ATOM 1578 O O . GLN A 1 217 ? -18.879 3.042 23.743 1.00 85.75 217 GLN A O 1
ATOM 1583 N N . ALA A 1 218 ? -16.894 2.939 22.698 1.00 81.56 218 ALA A N 1
ATOM 1584 C CA . ALA A 1 218 ? -16.100 2.788 23.919 1.00 81.56 218 ALA A CA 1
ATOM 1585 C C . ALA A 1 218 ? -16.327 3.936 24.925 1.00 81.56 218 ALA A C 1
ATOM 1587 O O . ALA A 1 218 ? -16.371 3.704 26.132 1.00 81.56 218 ALA A O 1
ATOM 1588 N N . ARG A 1 219 ? -16.511 5.180 24.450 1.00 88.25 219 ARG A N 1
ATOM 1589 C CA . ARG A 1 219 ? -16.870 6.321 25.315 1.00 88.25 219 ARG A CA 1
ATOM 1590 C C . ARG A 1 219 ? -18.280 6.196 25.893 1.00 88.25 219 ARG A C 1
ATOM 1592 O O . ARG A 1 219 ? -18.467 6.513 27.062 1.00 88.25 219 ARG A O 1
ATOM 1599 N N . ALA A 1 220 ? -19.251 5.744 25.098 1.00 86.25 220 ALA A N 1
ATOM 1600 C CA . ALA A 1 220 ? -20.628 5.551 25.548 1.00 86.25 220 ALA A CA 1
ATOM 1601 C C . ALA A 1 220 ? -20.731 4.445 26.614 1.00 86.25 220 ALA A C 1
ATOM 1603 O O . ALA A 1 220 ? -21.304 4.681 27.675 1.00 86.25 220 ALA A O 1
ATOM 1604 N N . GLN A 1 221 ? -20.105 3.286 26.382 1.00 84.00 221 GLN A N 1
ATOM 1605 C CA . GLN A 1 221 ? -20.052 2.189 27.357 1.00 84.00 221 GLN A CA 1
ATOM 1606 C C . GLN A 1 221 ? -19.291 2.587 28.627 1.00 84.00 221 GLN A C 1
ATOM 1608 O O . GLN A 1 221 ? -19.766 2.318 29.727 1.00 84.00 221 GLN A O 1
ATOM 1613 N N . GLN A 1 222 ? -18.170 3.313 28.515 1.00 85.06 222 GLN A N 1
ATOM 1614 C CA . GLN A 1 222 ? -17.463 3.822 29.694 1.00 85.06 222 GLN A CA 1
ATOM 1615 C C . GLN A 1 222 ? -18.325 4.790 30.525 1.00 85.06 222 GLN A C 1
ATOM 1617 O O . GLN A 1 222 ? -18.304 4.711 31.752 1.00 85.06 222 GLN A O 1
ATOM 1622 N N . ALA A 1 223 ? -19.094 5.678 29.886 1.00 87.88 223 ALA A N 1
ATOM 1623 C CA . ALA A 1 223 ? -20.008 6.576 30.592 1.00 87.88 223 ALA A CA 1
ATOM 1624 C C . ALA A 1 223 ? -21.169 5.813 31.262 1.00 87.88 223 ALA A C 1
ATOM 1626 O O . ALA A 1 223 ? -21.514 6.107 32.406 1.00 87.88 223 ALA A O 1
ATOM 1627 N N . ALA A 1 224 ? -21.729 4.800 30.591 1.00 84.56 224 ALA A N 1
ATOM 1628 C CA . ALA A 1 224 ? -22.763 3.934 31.158 1.00 84.56 224 ALA A CA 1
ATOM 1629 C C . ALA A 1 224 ? -22.251 3.154 32.383 1.00 84.56 224 ALA A C 1
ATOM 1631 O O . ALA A 1 224 ? -22.892 3.176 33.433 1.00 84.56 224 ALA A O 1
ATOM 1632 N N . ALA A 1 225 ? -21.060 2.552 32.290 1.00 82.19 225 ALA A N 1
ATOM 1633 C CA . ALA A 1 225 ? -20.421 1.846 33.400 1.00 82.19 225 ALA A CA 1
ATOM 1634 C C . ALA A 1 225 ? -20.143 2.773 34.599 1.00 82.19 225 ALA A C 1
ATOM 1636 O O . ALA A 1 225 ? -20.391 2.392 35.739 1.00 82.19 225 ALA A O 1
ATOM 1637 N N . GLN A 1 226 ? -19.687 4.011 34.359 1.00 88.06 226 GLN A N 1
ATOM 1638 C CA . GLN A 1 226 ? -19.489 5.012 35.418 1.00 88.06 226 GLN A CA 1
ATOM 1639 C C . GLN A 1 226 ? -20.810 5.435 36.082 1.00 88.06 226 GLN A C 1
ATOM 1641 O O . GLN A 1 226 ? -20.867 5.543 37.306 1.00 88.06 226 GLN A O 1
ATOM 1646 N N . SER A 1 227 ? -21.878 5.627 35.300 1.00 89.31 227 SER A N 1
ATOM 1647 C CA . SER A 1 227 ? -23.210 5.939 35.831 1.00 89.31 227 SER A CA 1
ATOM 1648 C C . SER A 1 227 ? -23.750 4.805 36.704 1.00 89.31 227 SER A C 1
ATOM 1650 O O . SER A 1 227 ? -24.231 5.056 37.809 1.00 89.31 227 SER A O 1
ATOM 1652 N N . LEU A 1 228 ? -23.646 3.556 36.236 1.00 84.75 228 LEU A N 1
ATOM 1653 C CA . LEU A 1 228 ? -24.125 2.397 36.987 1.00 84.75 228 LEU A CA 1
ATOM 1654 C C . LEU A 1 228 ? -23.272 2.132 38.236 1.00 84.75 228 LEU A C 1
ATOM 1656 O O . LEU A 1 228 ? -23.812 1.749 39.266 1.00 84.75 228 LEU A O 1
ATOM 1660 N N . HIS A 1 229 ? -21.964 2.413 38.197 1.00 86.06 229 HIS A N 1
ATOM 1661 C CA . HIS A 1 229 ? -21.103 2.341 39.382 1.00 86.06 229 HIS A CA 1
ATOM 1662 C C . HIS A 1 229 ? -21.566 3.292 40.497 1.00 86.06 229 HIS A C 1
ATOM 1664 O O . HIS A 1 229 ? -21.641 2.892 41.657 1.00 86.06 229 HIS A O 1
ATOM 1670 N N . GLY A 1 230 ? -21.930 4.532 40.149 1.00 88.94 230 GLY A N 1
ATOM 1671 C CA . GLY A 1 230 ? -22.479 5.494 41.110 1.00 88.94 230 GLY A CA 1
ATOM 1672 C C . GLY A 1 230 ? -23.832 5.055 41.686 1.00 88.94 230 GLY A C 1
ATOM 1673 O O . GLY A 1 230 ? -24.063 5.195 42.886 1.00 88.94 230 GLY A O 1
ATOM 1674 N N . GLN A 1 231 ? -24.700 4.467 40.855 1.00 87.25 231 GLN A N 1
ATOM 1675 C CA . GLN A 1 231 ? -25.980 3.892 41.292 1.00 87.25 231 GLN A CA 1
ATOM 1676 C C . GLN A 1 231 ? -25.773 2.703 42.242 1.00 87.25 231 GLN A C 1
ATOM 1678 O O . GLN A 1 231 ? -26.368 2.678 43.316 1.00 87.25 231 GLN A O 1
ATOM 1683 N N . LEU A 1 232 ? -24.862 1.783 41.907 1.00 84.75 232 LEU A N 1
ATOM 1684 C CA . LEU A 1 232 ? -24.474 0.659 42.760 1.00 84.75 232 LEU A CA 1
ATOM 1685 C C . LEU A 1 232 ? -23.949 1.141 44.120 1.00 84.75 232 LEU A C 1
ATOM 1687 O O . LEU A 1 232 ? -24.353 0.622 45.156 1.00 84.75 232 LEU A O 1
ATOM 1691 N N . GLN A 1 233 ? -23.070 2.148 44.137 1.00 89.19 233 GLN A N 1
ATOM 1692 C CA . GLN A 1 233 ? -22.517 2.691 45.379 1.00 89.19 233 GLN A CA 1
ATOM 1693 C C . GLN A 1 233 ? -23.610 3.311 46.269 1.00 89.19 233 GLN A C 1
ATOM 1695 O O . GLN A 1 233 ? -23.584 3.127 47.487 1.00 89.19 233 GLN A O 1
ATOM 1700 N N . ALA A 1 234 ? -24.593 3.992 45.671 1.00 85.44 234 ALA A N 1
ATOM 1701 C CA . ALA A 1 234 ? -25.753 4.513 46.390 1.00 85.44 234 ALA A CA 1
ATOM 1702 C C . ALA A 1 234 ? -26.661 3.388 46.926 1.00 85.44 234 ALA A C 1
ATOM 1704 O O . ALA A 1 234 ? -27.066 3.445 48.086 1.00 85.44 234 ALA A O 1
ATOM 1705 N N . ALA A 1 235 ? -26.926 2.347 46.129 1.00 78.81 235 ALA A N 1
ATOM 1706 C CA . ALA A 1 235 ? -27.734 1.193 46.529 1.00 78.81 235 ALA A CA 1
ATOM 1707 C C . ALA A 1 235 ? -27.094 0.403 47.685 1.00 78.81 235 ALA A C 1
ATOM 1709 O O . ALA A 1 235 ? -27.762 0.098 48.668 1.00 78.81 235 ALA A O 1
ATOM 1710 N N . VAL A 1 236 ? -25.780 0.156 47.629 1.00 83.94 236 VAL A N 1
ATOM 1711 C CA . VAL A 1 236 ? -25.022 -0.490 48.718 1.00 83.94 236 VAL A CA 1
ATOM 1712 C C . VAL A 1 236 ? -25.034 0.365 49.994 1.00 83.94 236 VAL A C 1
ATOM 1714 O O . VAL A 1 236 ? -25.171 -0.169 51.094 1.00 83.94 236 VAL A O 1
ATOM 1717 N N . GLY A 1 237 ? -24.944 1.695 49.868 1.00 86.56 237 GLY A N 1
ATOM 1718 C CA . GLY A 1 237 ? -25.086 2.612 51.004 1.00 86.56 237 GLY A CA 1
ATOM 1719 C C . GLY A 1 237 ? -26.487 2.582 51.629 1.00 86.56 237 GLY A C 1
ATOM 1720 O O . GLY A 1 237 ? -26.615 2.545 52.854 1.00 86.56 237 GLY A O 1
ATOM 1721 N N . ALA A 1 238 ? -27.534 2.545 50.799 1.00 79.12 238 ALA A N 1
ATOM 1722 C CA . ALA A 1 238 ? -28.921 2.426 51.245 1.00 79.12 238 ALA A CA 1
ATOM 1723 C C . ALA A 1 238 ? -29.194 1.075 51.930 1.00 79.12 238 ALA A C 1
ATOM 1725 O O . ALA A 1 238 ? -29.823 1.050 52.987 1.00 79.12 238 ALA A O 1
ATOM 1726 N N . LEU A 1 239 ? -28.653 -0.024 51.389 1.00 78.50 239 LEU A N 1
ATOM 1727 C CA . LEU A 1 239 ? -28.720 -1.353 51.996 1.00 78.50 239 LEU A CA 1
ATOM 1728 C C . LEU A 1 239 ? -28.107 -1.354 53.404 1.00 78.50 239 LEU A C 1
ATOM 1730 O O . LEU A 1 239 ? -28.766 -1.763 54.355 1.00 78.50 239 LEU A O 1
ATOM 1734 N N . GLY A 1 240 ? -26.885 -0.833 53.563 1.00 84.75 240 GLY A N 1
ATOM 1735 C CA . GLY A 1 240 ? -26.226 -0.765 54.873 1.00 84.75 240 GLY A CA 1
ATOM 1736 C C . GLY A 1 240 ? -27.004 0.070 55.901 1.00 84.75 240 GLY A C 1
ATOM 1737 O O . GLY A 1 240 ? -27.049 -0.276 57.083 1.00 84.75 240 GLY A O 1
ATOM 1738 N N . ALA A 1 241 ? -27.680 1.137 55.459 1.00 83.50 241 ALA A N 1
ATOM 1739 C CA . ALA A 1 241 ? -28.575 1.916 56.313 1.00 83.50 241 ALA A CA 1
ATOM 1740 C C . ALA A 1 241 ? -29.842 1.131 56.710 1.00 83.50 241 ALA A C 1
ATOM 1742 O O . ALA A 1 241 ? -30.243 1.177 57.874 1.00 83.50 241 ALA A O 1
ATOM 1743 N N . ALA A 1 242 ? -30.446 0.380 55.783 1.00 78.62 242 ALA A N 1
ATOM 1744 C CA . ALA A 1 242 ? -31.606 -0.469 56.053 1.00 78.62 242 ALA A CA 1
ATOM 1745 C C . ALA A 1 242 ? -31.266 -1.639 56.999 1.00 78.62 242 ALA A C 1
ATOM 1747 O O . ALA A 1 242 ? -32.013 -1.911 57.938 1.00 78.62 242 ALA A O 1
ATOM 1748 N N . GLU A 1 243 ? -30.107 -2.283 56.833 1.00 81.25 243 GLU A N 1
ATOM 1749 C CA . GLU A 1 243 ? -29.632 -3.340 57.737 1.00 81.25 243 GLU A CA 1
ATOM 1750 C C . GLU A 1 243 ? -29.357 -2.808 59.156 1.00 81.25 243 GLU A C 1
ATOM 1752 O O . GLU A 1 243 ? -29.722 -3.452 60.146 1.00 81.25 243 GLU A O 1
ATOM 1757 N N . ALA A 1 244 ? -28.803 -1.596 59.283 1.00 82.81 244 ALA A N 1
ATOM 1758 C CA . ALA A 1 244 ? -28.644 -0.928 60.576 1.00 82.81 244 ALA A CA 1
ATOM 1759 C C . ALA A 1 244 ? -30.000 -0.601 61.238 1.00 82.81 244 ALA A C 1
ATOM 1761 O O . ALA A 1 244 ? -30.162 -0.787 62.448 1.00 82.81 244 ALA A O 1
ATOM 1762 N N . GLN A 1 245 ? -30.998 -0.172 60.456 1.00 81.88 245 GLN A N 1
ATOM 1763 C CA . GLN A 1 245 ? -32.367 0.038 60.942 1.00 81.88 245 GLN A CA 1
ATOM 1764 C C . GLN A 1 245 ? -33.038 -1.278 61.363 1.00 81.88 245 GLN A C 1
ATOM 1766 O O . GLN A 1 245 ? -33.679 -1.314 62.413 1.00 81.88 245 GLN A O 1
ATOM 1771 N N . LEU A 1 246 ? -32.837 -2.376 60.626 1.00 78.69 246 LEU A N 1
ATOM 1772 C CA . LEU A 1 246 ? -33.327 -3.709 60.994 1.00 78.69 246 LEU A CA 1
ATOM 1773 C C . LEU A 1 246 ? -32.728 -4.183 62.329 1.00 78.69 246 LEU A C 1
ATOM 1775 O O . LEU A 1 246 ? -33.449 -4.708 63.182 1.00 78.69 246 LEU A O 1
ATOM 1779 N N . ALA A 1 247 ? -31.427 -3.966 62.546 1.00 81.00 247 ALA A N 1
ATOM 1780 C CA . ALA A 1 247 ? -30.767 -4.273 63.815 1.00 81.00 247 ALA A CA 1
ATOM 1781 C C . ALA A 1 247 ? -31.338 -3.439 64.979 1.00 81.00 247 ALA A C 1
ATOM 1783 O O . ALA A 1 247 ? -31.646 -3.984 66.044 1.00 81.00 247 ALA A O 1
ATOM 1784 N N . ALA A 1 248 ? -31.556 -2.137 64.773 1.00 80.44 248 ALA A N 1
ATOM 1785 C CA . ALA A 1 248 ? -32.195 -1.268 65.761 1.00 80.44 248 ALA A CA 1
ATOM 1786 C C . ALA A 1 248 ? -33.648 -1.691 66.067 1.00 80.44 248 ALA A C 1
ATOM 1788 O O . ALA A 1 248 ? -34.025 -1.782 67.238 1.00 80.44 248 ALA A O 1
ATOM 1789 N N . ALA A 1 249 ? -34.440 -2.024 65.043 1.00 73.56 249 ALA A N 1
ATOM 1790 C CA . ALA A 1 249 ? -35.826 -2.472 65.178 1.00 73.56 249 ALA A CA 1
ATOM 1791 C C . ALA A 1 249 ? -35.933 -3.798 65.950 1.00 73.56 249 ALA A C 1
ATOM 1793 O O . ALA A 1 249 ? -36.723 -3.895 66.889 1.00 73.56 249 ALA A O 1
ATOM 1794 N N . ARG A 1 250 ? -35.077 -4.787 65.649 1.00 78.44 250 ARG A N 1
ATOM 1795 C CA . ARG A 1 250 ? -34.961 -6.034 66.435 1.00 78.44 250 ARG A CA 1
ATOM 1796 C C . ARG A 1 250 ? -34.598 -5.754 67.899 1.00 78.44 250 ARG A C 1
ATOM 1798 O O . ARG A 1 250 ? -35.185 -6.330 68.813 1.00 78.44 250 ARG A O 1
ATOM 1805 N N . THR A 1 251 ? -33.692 -4.805 68.141 1.00 76.81 251 THR A N 1
ATOM 1806 C CA . THR A 1 251 ? -33.284 -4.403 69.501 1.00 76.81 251 THR A CA 1
ATOM 1807 C C . THR A 1 251 ? -34.431 -3.743 70.285 1.00 76.81 251 THR A C 1
ATOM 1809 O O . THR A 1 251 ? -34.521 -3.912 71.501 1.00 76.81 251 THR A O 1
ATOM 1812 N N . GLN A 1 252 ? -35.337 -3.025 69.611 1.00 69.06 252 GLN A N 1
ATOM 1813 C CA . GLN A 1 252 ? -36.566 -2.484 70.210 1.00 69.06 252 GLN A CA 1
ATOM 1814 C C . GLN A 1 252 ? -37.662 -3.549 70.389 1.00 69.06 252 GLN A C 1
ATOM 1816 O O . GLN A 1 252 ? -38.324 -3.560 71.424 1.00 69.06 252 GLN A O 1
ATOM 1821 N N . GLN A 1 253 ? -37.819 -4.486 69.447 1.00 64.00 253 GLN A N 1
ATOM 1822 C CA . GLN A 1 253 ? -38.772 -5.603 69.531 1.00 64.00 253 GLN A CA 1
ATOM 1823 C C . GLN A 1 253 ? -38.549 -6.440 70.802 1.00 64.00 253 GLN A C 1
ATOM 1825 O O . GLN A 1 253 ? -39.506 -6.712 71.531 1.00 64.00 253 GLN A O 1
ATOM 1830 N N . HIS A 1 254 ? -37.287 -6.752 71.128 1.00 62.47 254 HIS A N 1
ATOM 1831 C CA . HIS A 1 254 ? -36.902 -7.436 72.371 1.00 62.47 254 HIS A CA 1
ATOM 1832 C C . HIS A 1 254 ? -37.282 -6.681 73.659 1.00 62.47 254 HIS A C 1
ATOM 1834 O O . HIS A 1 254 ? -37.328 -7.295 74.720 1.00 62.47 254 HIS A O 1
ATOM 1840 N N . ARG A 1 255 ? -37.557 -5.372 73.590 1.00 65.56 255 ARG A N 1
ATOM 1841 C CA . ARG A 1 255 ? -37.973 -4.546 74.738 1.00 65.56 255 ARG A CA 1
ATOM 1842 C C . ARG A 1 255 ? -39.489 -4.326 74.820 1.00 65.56 255 ARG A C 1
ATOM 1844 O O . ARG A 1 255 ? -39.942 -3.781 75.820 1.00 65.56 255 ARG A O 1
ATOM 1851 N N . ALA A 1 256 ? -40.257 -4.699 73.791 1.00 59.31 256 ALA A N 1
ATOM 1852 C CA . ALA A 1 256 ? -41.658 -4.279 73.645 1.00 59.31 256 ALA A CA 1
ATOM 1853 C C . ALA A 1 256 ? -42.668 -5.394 73.304 1.00 59.31 256 ALA A C 1
ATOM 1855 O O . ALA A 1 256 ? -43.866 -5.155 73.413 1.00 59.31 256 ALA A O 1
ATOM 1856 N N . HIS A 1 257 ? -42.234 -6.587 72.877 1.00 58.94 257 HIS A N 1
ATOM 1857 C CA . HIS A 1 257 ? -43.075 -7.764 72.560 1.00 58.94 257 HIS A CA 1
ATOM 1858 C C . HIS A 1 257 ? -44.219 -7.604 71.519 1.00 58.94 257 HIS A C 1
ATOM 1860 O O . HIS A 1 257 ? -44.804 -8.611 71.131 1.00 58.94 257 HIS A O 1
ATOM 1866 N N . GLN A 1 258 ? -44.522 -6.408 71.001 1.00 56.25 258 GLN A N 1
ATOM 1867 C CA . GLN A 1 258 ? -45.670 -6.144 70.106 1.00 56.25 258 GLN A CA 1
ATOM 1868 C C . GLN A 1 258 ? -45.288 -5.847 68.633 1.00 56.25 258 GLN A C 1
ATOM 1870 O O . GLN A 1 258 ? -46.004 -5.134 67.936 1.00 56.25 258 GLN A O 1
ATOM 1875 N N . GLY A 1 259 ? -44.144 -6.350 68.145 1.00 60.81 259 GLY A N 1
ATOM 1876 C CA . GLY A 1 259 ? -43.481 -5.810 66.940 1.00 60.81 259 GLY A CA 1
ATOM 1877 C C . GLY A 1 259 ? -43.233 -6.731 65.734 1.00 60.81 259 GLY A C 1
ATOM 1878 O O . GLY A 1 259 ? -42.501 -6.306 64.843 1.00 60.81 259 GLY A O 1
ATOM 1879 N N . ASN A 1 260 ? -43.775 -7.956 65.666 1.00 72.00 260 ASN A N 1
ATOM 1880 C CA . ASN A 1 260 ? -43.375 -8.926 64.622 1.00 72.00 260 ASN A CA 1
ATOM 1881 C C . ASN A 1 260 ? -43.589 -8.411 63.186 1.00 72.00 260 ASN A C 1
ATOM 1883 O O . ASN A 1 260 ? -42.636 -8.377 62.414 1.00 72.00 260 ASN A O 1
ATOM 1887 N N . ALA A 1 261 ? -44.786 -7.916 62.857 1.00 72.38 261 ALA A N 1
ATOM 1888 C CA . ALA A 1 261 ? -45.113 -7.462 61.500 1.00 72.38 261 ALA A CA 1
ATOM 1889 C C . ALA A 1 261 ? -44.239 -6.285 61.009 1.00 72.38 261 ALA A C 1
ATOM 1891 O O . ALA A 1 261 ? -43.972 -6.161 59.815 1.00 72.38 261 ALA A O 1
ATOM 1892 N N . ALA A 1 262 ? -43.768 -5.422 61.917 1.00 74.25 262 ALA A N 1
ATOM 1893 C CA . ALA A 1 262 ? -42.870 -4.321 61.566 1.00 74.25 262 ALA A CA 1
ATOM 1894 C C . ALA A 1 262 ? -41.454 -4.826 61.242 1.00 74.25 262 ALA A C 1
ATOM 1896 O O . ALA A 1 262 ? -40.848 -4.376 60.272 1.00 74.25 262 ALA A O 1
ATOM 1897 N N . VAL A 1 263 ? -40.944 -5.788 62.018 1.00 76.31 263 VAL A N 1
ATOM 1898 C CA . VAL A 1 263 ? -39.621 -6.388 61.785 1.00 76.31 263 VAL A CA 1
ATOM 1899 C C . VAL A 1 263 ? -39.628 -7.291 60.550 1.00 76.31 263 VAL A C 1
ATOM 1901 O O . VAL A 1 263 ? -38.687 -7.234 59.765 1.00 76.31 263 VAL A O 1
ATOM 1904 N N . GLU A 1 264 ? -40.704 -8.046 60.316 1.00 79.56 264 GLU A N 1
ATOM 1905 C CA . GLU A 1 264 ? -40.909 -8.824 59.085 1.00 79.56 264 GLU A CA 1
ATOM 1906 C C . GLU A 1 264 ? -40.938 -7.923 57.841 1.00 79.56 264 GLU A C 1
ATOM 1908 O O . GLU A 1 264 ? -40.284 -8.238 56.847 1.00 79.56 264 GLU A O 1
ATOM 1913 N N . LYS A 1 265 ? -41.611 -6.762 57.904 1.00 80.44 265 LYS A N 1
ATOM 1914 C CA . LYS A 1 265 ? -41.636 -5.787 56.800 1.00 80.44 265 LYS A CA 1
ATOM 1915 C C . LYS A 1 265 ? -40.245 -5.234 56.479 1.00 80.44 265 LYS A C 1
ATOM 1917 O O . LYS A 1 265 ? -39.842 -5.275 55.321 1.00 80.44 265 LYS A O 1
ATOM 1922 N N . VAL A 1 266 ? -39.499 -4.764 57.483 1.00 78.62 266 VAL A N 1
ATOM 1923 C CA . VAL A 1 266 ? -38.134 -4.237 57.273 1.00 78.62 266 VAL A CA 1
ATOM 1924 C C . VAL A 1 266 ? -37.182 -5.346 56.805 1.00 78.62 266 VAL A C 1
ATOM 1926 O O . VAL A 1 266 ? -36.280 -5.093 56.012 1.00 78.62 266 VAL A O 1
ATOM 1929 N N . GLN A 1 267 ? -37.390 -6.593 57.237 1.00 83.56 267 GLN A N 1
ATOM 1930 C CA . GLN A 1 267 ? -36.604 -7.728 56.756 1.00 83.56 267 GLN A CA 1
ATOM 1931 C C . GLN A 1 267 ? -36.894 -8.051 55.281 1.00 83.56 267 GLN A C 1
ATOM 1933 O O . GLN A 1 267 ? -35.954 -8.301 54.533 1.00 83.56 267 GLN A O 1
ATOM 1938 N N . ALA A 1 268 ? -38.154 -7.984 54.839 1.00 81.88 268 ALA A N 1
ATOM 1939 C CA . ALA A 1 268 ? -38.504 -8.124 53.424 1.00 81.88 268 ALA A CA 1
ATOM 1940 C C . ALA A 1 268 ? -37.938 -6.975 52.564 1.00 81.88 268 ALA A C 1
ATOM 1942 O O . ALA A 1 268 ? -37.437 -7.218 51.470 1.00 81.88 268 ALA A O 1
ATOM 1943 N N . GLU A 1 269 ? -37.958 -5.737 53.072 1.00 81.62 269 GLU A N 1
ATOM 1944 C CA . GLU A 1 269 ? -37.341 -4.576 52.411 1.00 81.62 269 GLU A CA 1
ATOM 1945 C C . GLU A 1 269 ? -35.811 -4.725 52.293 1.00 81.62 269 GLU A C 1
ATOM 1947 O O . GLU A 1 269 ? -35.240 -4.393 51.254 1.00 81.62 269 GLU A O 1
ATOM 1952 N N . ALA A 1 270 ? -35.146 -5.284 53.311 1.00 78.06 270 ALA A N 1
ATOM 1953 C CA . ALA A 1 270 ? -33.709 -5.553 53.279 1.00 78.06 270 ALA A CA 1
ATOM 1954 C C . ALA A 1 270 ? -33.324 -6.665 52.285 1.00 78.06 270 ALA A C 1
ATOM 1956 O O . ALA A 1 270 ? -32.341 -6.508 51.565 1.00 78.06 270 ALA A O 1
ATOM 1957 N N . GLU A 1 271 ? -34.078 -7.769 52.204 1.00 84.19 271 GLU A N 1
ATOM 1958 C CA . GLU A 1 271 ? -33.807 -8.822 51.210 1.00 84.19 271 GLU A CA 1
ATOM 1959 C C . GLU A 1 271 ? -34.065 -8.330 49.773 1.00 84.19 271 GLU A C 1
ATOM 1961 O O . GLU A 1 271 ? -33.219 -8.538 48.906 1.00 84.19 271 GLU A O 1
ATOM 1966 N N . ALA A 1 272 ? -35.139 -7.568 49.528 1.00 82.06 272 ALA A N 1
ATOM 1967 C CA . ALA A 1 272 ? -35.387 -6.960 48.216 1.00 82.06 272 ALA A CA 1
ATOM 1968 C C . ALA A 1 272 ? -34.247 -6.014 47.779 1.00 82.06 272 ALA A C 1
ATOM 1970 O O . ALA A 1 272 ? -33.815 -6.042 46.627 1.00 82.06 272 ALA A O 1
ATOM 1971 N N . ALA A 1 273 ? -33.695 -5.223 48.707 1.00 76.94 273 ALA A N 1
ATOM 1972 C CA . ALA A 1 273 ? -32.539 -4.367 48.433 1.00 76.94 273 ALA A CA 1
ATOM 1973 C C . ALA A 1 273 ? -31.242 -5.163 48.161 1.00 76.94 273 ALA A C 1
ATOM 1975 O O . ALA A 1 273 ? -30.386 -4.698 47.402 1.00 76.94 273 ALA A O 1
ATOM 1976 N N . LYS A 1 274 ? -31.078 -6.368 48.732 1.00 83.75 274 LYS A N 1
ATOM 1977 C CA . LYS A 1 274 ? -29.961 -7.273 48.390 1.00 83.75 274 LYS A CA 1
ATOM 1978 C C . LYS A 1 274 ? -30.104 -7.833 46.983 1.00 83.75 274 LYS A C 1
ATOM 1980 O O . LYS A 1 274 ? -29.108 -7.876 46.263 1.00 83.75 274 LYS A O 1
ATOM 1985 N N . GLU A 1 275 ? -31.311 -8.240 46.593 1.00 87.50 275 GLU A N 1
ATOM 1986 C CA . GLU A 1 275 ? -31.602 -8.718 45.237 1.00 87.50 275 GLU A CA 1
ATOM 1987 C C . GLU A 1 275 ? -31.322 -7.614 44.206 1.00 87.50 275 GLU A C 1
ATOM 1989 O O . GLU A 1 275 ? -30.517 -7.822 43.298 1.00 87.50 275 GLU A O 1
ATOM 1994 N N . GLU A 1 276 ? -31.854 -6.403 44.413 1.00 81.31 276 GLU A N 1
ATOM 1995 C CA . GLU A 1 276 ? -31.621 -5.248 43.530 1.00 81.31 276 GLU A CA 1
ATOM 1996 C C . GLU A 1 276 ? -30.125 -4.873 43.450 1.00 81.31 276 GLU A C 1
ATOM 1998 O O . GLU A 1 276 ? -29.576 -4.656 42.366 1.00 81.31 276 GLU A O 1
ATOM 2003 N N . SER A 1 277 ? -29.416 -4.873 44.587 1.00 79.81 277 SER A N 1
ATOM 2004 C CA . SER A 1 277 ? -27.962 -4.669 44.623 1.00 79.81 277 SER A CA 1
ATOM 2005 C C . SER A 1 277 ? -27.191 -5.783 43.901 1.00 79.81 277 SER A C 1
ATOM 2007 O O . SER A 1 277 ? -26.120 -5.517 43.347 1.00 79.81 277 SER A O 1
ATOM 2009 N N . GLY A 1 278 ? -27.691 -7.020 43.919 1.00 84.69 278 GLY A N 1
ATOM 2010 C CA . GLY A 1 278 ? -27.129 -8.158 43.196 1.00 84.69 278 GLY A CA 1
ATOM 2011 C C . GLY A 1 278 ? -27.283 -8.003 41.684 1.00 84.69 278 GLY A C 1
ATOM 2012 O O . GLY A 1 278 ? -26.298 -8.128 40.952 1.00 84.69 278 GLY A O 1
ATOM 2013 N N . GLU A 1 279 ? -28.482 -7.643 41.222 1.00 88.00 279 GLU A N 1
ATOM 2014 C CA . GLU A 1 279 ? -28.769 -7.364 39.811 1.00 88.00 279 GLU A CA 1
ATOM 2015 C C . GLU A 1 279 ? -27.936 -6.189 39.279 1.00 88.00 279 GLU A C 1
ATOM 2017 O O . GLU A 1 279 ? -27.277 -6.321 38.244 1.00 88.00 279 GLU A O 1
ATOM 2022 N N . MET A 1 280 ? -27.868 -5.068 40.012 1.00 81.31 280 MET A N 1
ATOM 2023 C CA . MET A 1 280 ? -27.014 -3.931 39.641 1.00 81.31 280 MET A CA 1
ATOM 2024 C C . MET A 1 280 ? -25.533 -4.320 39.557 1.00 81.31 280 MET A C 1
ATOM 2026 O O . MET A 1 280 ? -24.814 -3.829 38.684 1.00 81.31 280 MET A O 1
ATOM 2030 N N . ARG A 1 281 ? -25.055 -5.211 40.437 1.00 84.56 281 ARG A N 1
ATOM 2031 C CA . ARG A 1 281 ? -23.660 -5.674 40.429 1.00 84.56 281 ARG A CA 1
ATOM 2032 C C . ARG A 1 281 ? -23.359 -6.555 39.220 1.00 84.56 281 ARG A C 1
ATOM 2034 O O . ARG A 1 281 ? -22.295 -6.402 38.625 1.00 84.56 281 ARG A O 1
ATOM 2041 N N . LEU A 1 282 ? -24.285 -7.435 38.836 1.00 91.00 282 LEU A N 1
ATOM 2042 C CA . LEU A 1 282 ? -24.174 -8.228 37.609 1.00 91.00 282 LEU A CA 1
ATOM 2043 C C . LEU A 1 282 ? -24.175 -7.323 36.370 1.00 91.00 282 LEU A C 1
ATOM 2045 O O . LEU A 1 282 ? -23.280 -7.442 35.536 1.00 91.00 282 LEU A O 1
ATOM 2049 N N . ALA A 1 283 ? -25.099 -6.360 36.297 1.00 83.25 283 ALA A N 1
ATOM 2050 C CA . ALA A 1 283 ? -25.163 -5.388 35.206 1.00 83.25 283 ALA A CA 1
ATOM 2051 C C . ALA A 1 283 ? -23.891 -4.516 35.104 1.00 83.25 283 ALA A C 1
ATOM 2053 O O . ALA A 1 283 ? -23.433 -4.199 34.002 1.00 83.25 283 ALA A O 1
ATOM 2054 N N . PHE A 1 284 ? -23.280 -4.159 36.241 1.00 83.12 284 PHE A N 1
ATOM 2055 C CA . PHE A 1 284 ? -22.002 -3.444 36.272 1.00 83.12 284 PHE A CA 1
ATOM 2056 C C . PHE A 1 284 ? -20.854 -4.289 35.711 1.00 83.12 284 PHE A C 1
ATOM 2058 O O . PHE A 1 284 ? -20.087 -3.783 34.893 1.00 83.12 284 PHE A O 1
ATOM 2065 N N . LEU A 1 285 ? -20.763 -5.570 36.087 1.00 86.94 285 LEU A N 1
ATOM 2066 C CA . LEU A 1 285 ? -19.753 -6.480 35.541 1.00 86.94 285 LEU A CA 1
ATOM 2067 C C . LEU A 1 285 ? -19.925 -6.669 34.026 1.00 86.94 285 LEU A C 1
ATOM 2069 O O . LEU A 1 285 ? -18.951 -6.531 33.293 1.00 86.94 285 LEU A O 1
ATOM 2073 N N . THR A 1 286 ? -21.153 -6.856 33.527 1.00 90.06 286 THR A N 1
ATOM 2074 C CA . THR A 1 286 ? -21.383 -6.974 32.075 1.00 90.06 286 THR A CA 1
ATOM 2075 C C . THR A 1 286 ? -21.011 -5.699 31.313 1.00 90.06 286 THR A C 1
ATOM 2077 O O . THR A 1 286 ? -20.409 -5.779 30.245 1.00 90.06 286 THR A O 1
ATOM 2080 N N . LEU A 1 287 ? -21.293 -4.511 31.867 1.00 83.12 287 LEU A N 1
ATOM 2081 C CA . LEU A 1 287 ? -20.874 -3.239 31.260 1.00 83.12 287 LEU A CA 1
ATOM 2082 C C . LEU A 1 287 ? -19.358 -3.008 31.337 1.00 83.12 287 LEU A C 1
ATOM 2084 O O . LEU A 1 287 ? -18.800 -2.343 30.461 1.00 83.12 287 LEU A O 1
ATOM 2088 N N . GLN A 1 288 ? -18.684 -3.544 32.357 1.00 81.50 288 GLN A N 1
ATOM 2089 C CA . GLN A 1 288 ? -17.226 -3.533 32.435 1.00 81.50 288 GLN A CA 1
ATOM 2090 C C . GLN A 1 288 ? -16.619 -4.418 31.337 1.00 81.50 288 GLN A C 1
ATOM 2092 O O . GLN A 1 288 ? -15.765 -3.935 30.591 1.00 81.50 288 GLN A O 1
ATOM 2097 N N . ASP A 1 289 ? -17.106 -5.652 31.181 1.00 87.44 289 ASP A N 1
ATOM 2098 C CA . ASP A 1 289 ? -16.667 -6.578 30.129 1.00 87.44 289 ASP A CA 1
ATOM 2099 C C . ASP A 1 289 ? -16.892 -5.982 28.730 1.00 87.44 289 ASP A C 1
ATOM 2101 O O . ASP A 1 289 ? -15.996 -6.003 27.884 1.00 87.44 289 ASP A O 1
ATOM 2105 N N . GLU A 1 290 ? -18.057 -5.376 28.487 1.00 83.50 290 GLU A N 1
ATOM 2106 C CA . GLU A 1 290 ? -18.360 -4.648 27.251 1.00 83.50 290 GLU A CA 1
ATOM 2107 C C . GLU A 1 290 ? -17.395 -3.476 26.995 1.00 83.50 290 GLU A C 1
ATOM 2109 O O . GLU A 1 290 ? -16.897 -3.302 25.877 1.00 83.50 290 GLU A O 1
ATOM 2114 N N . ALA A 1 291 ? -17.098 -2.671 28.020 1.00 78.00 291 ALA A N 1
ATOM 2115 C CA . ALA A 1 291 ? -16.170 -1.550 27.901 1.00 78.00 291 ALA A CA 1
ATOM 2116 C C . ALA A 1 291 ? -14.725 -2.020 27.647 1.00 78.00 291 ALA A C 1
ATOM 2118 O O . ALA A 1 291 ? -13.975 -1.354 26.925 1.00 78.00 291 ALA A O 1
ATOM 2119 N N . GLU A 1 292 ? -14.319 -3.164 28.201 1.00 86.31 292 GLU A N 1
ATOM 2120 C CA . GLU A 1 292 ? -13.036 -3.802 27.899 1.00 86.31 292 GLU A CA 1
ATOM 2121 C C . GLU A 1 292 ? -13.005 -4.351 26.467 1.00 86.31 292 GLU A C 1
ATOM 2123 O O . GLU A 1 292 ? -12.054 -4.067 25.731 1.00 86.31 292 GLU A O 1
ATOM 2128 N N . GLN A 1 293 ? -14.072 -5.011 26.006 1.00 84.81 293 GLN A N 1
ATOM 2129 C CA . GLN A 1 293 ? -14.208 -5.445 24.613 1.00 84.81 293 GLN A CA 1
ATOM 2130 C C . GLN A 1 293 ? -14.056 -4.263 23.644 1.00 84.81 293 GLN A C 1
ATOM 2132 O O . GLN A 1 293 ? -13.161 -4.298 22.795 1.00 84.81 293 GLN A O 1
ATOM 2137 N N . ALA A 1 294 ? -14.796 -3.165 23.829 1.00 78.88 294 ALA A N 1
ATOM 2138 C CA . ALA A 1 294 ? -14.693 -1.986 22.964 1.00 78.88 294 ALA A CA 1
ATOM 2139 C C . ALA A 1 294 ? -13.320 -1.285 23.030 1.00 78.88 294 ALA A C 1
ATOM 2141 O O . ALA A 1 294 ? -12.863 -0.714 22.033 1.00 78.88 294 ALA A O 1
ATOM 2142 N N . ARG A 1 295 ? -12.597 -1.363 24.160 1.00 82.50 295 ARG A N 1
ATOM 2143 C CA . ARG A 1 295 ? -11.182 -0.944 24.230 1.00 82.50 295 ARG A CA 1
ATOM 2144 C C . ARG A 1 295 ? -10.295 -1.828 23.350 1.00 82.50 295 ARG A C 1
ATOM 2146 O O . ARG A 1 295 ? -9.459 -1.289 22.622 1.00 82.50 295 ARG A O 1
ATOM 2153 N N . THR A 1 296 ? -10.481 -3.151 23.362 1.00 88.44 296 THR A N 1
ATOM 2154 C CA . THR A 1 296 ? -9.715 -4.056 22.481 1.00 88.44 296 THR A CA 1
ATOM 2155 C C . THR A 1 296 ? -10.063 -3.871 21.003 1.00 88.44 296 THR A C 1
ATOM 2157 O O . THR A 1 296 ? -9.164 -3.882 20.163 1.00 88.44 296 THR A O 1
ATOM 2160 N N . GLU A 1 297 ? -11.331 -3.628 20.663 1.00 84.00 297 GLU A N 1
ATOM 2161 C CA . GLU A 1 297 ? -11.765 -3.329 19.294 1.00 84.00 297 GLU A CA 1
ATOM 2162 C C . GLU A 1 297 ? -11.175 -2.015 18.786 1.00 84.00 297 GLU A C 1
ATOM 2164 O O . GLU A 1 297 ? -10.631 -1.967 17.680 1.00 84.00 297 GLU A O 1
ATOM 2169 N N . ARG A 1 298 ? -11.179 -0.970 19.623 1.00 82.00 298 ARG A N 1
ATOM 2170 C CA . ARG A 1 298 ? -10.492 0.287 19.322 1.00 82.00 298 ARG A CA 1
ATOM 2171 C C . ARG A 1 298 ? -8.998 0.057 19.071 1.00 82.00 298 ARG A C 1
ATOM 2173 O O . ARG A 1 298 ? -8.492 0.527 18.056 1.00 82.00 298 ARG A O 1
ATOM 2180 N N . ALA A 1 299 ? -8.304 -0.692 19.929 1.00 84.56 299 ALA A N 1
ATOM 2181 C CA . ALA A 1 299 ? -6.882 -0.997 19.744 1.00 84.56 299 ALA A CA 1
ATOM 2182 C C . ALA A 1 299 ? -6.610 -1.782 18.440 1.00 84.56 299 ALA A C 1
ATOM 2184 O O . ALA A 1 299 ? -5.644 -1.497 17.730 1.00 84.56 299 ALA A O 1
ATOM 2185 N N . ARG A 1 300 ? -7.493 -2.722 18.069 1.00 85.44 300 ARG A N 1
ATOM 2186 C CA . ARG A 1 300 ? -7.437 -3.434 16.777 1.00 85.44 300 ARG A CA 1
ATOM 2187 C C . ARG A 1 300 ? -7.622 -2.476 15.592 1.00 85.44 300 ARG A C 1
ATOM 2189 O O . ARG A 1 300 ? -6.865 -2.569 14.626 1.00 85.44 300 ARG A O 1
ATOM 2196 N N . ALA A 1 301 ? -8.565 -1.537 15.671 1.00 79.75 301 ALA A N 1
ATOM 2197 C CA . ALA A 1 301 ? -8.788 -0.527 14.633 1.00 79.75 301 ALA A CA 1
ATOM 2198 C C . ALA A 1 301 ? -7.607 0.462 14.507 1.00 79.75 301 ALA A C 1
ATOM 2200 O O . ALA A 1 301 ? -7.206 0.806 13.394 1.00 79.75 301 ALA A O 1
ATOM 2201 N N . GLU A 1 302 ? -6.991 0.872 15.623 1.00 85.88 302 GLU A N 1
ATOM 2202 C CA . GLU A 1 302 ? -5.764 1.687 15.628 1.00 85.88 302 GLU A CA 1
ATOM 2203 C C . GLU A 1 302 ? -4.592 0.941 14.965 1.00 85.88 302 GLU A C 1
ATOM 2205 O O . GLU A 1 302 ? -3.898 1.509 14.117 1.00 85.88 302 GLU A O 1
ATOM 2210 N N . ALA A 1 303 ? -4.420 -0.354 15.255 1.00 86.88 303 ALA A N 1
ATOM 2211 C CA . ALA A 1 303 ? -3.403 -1.192 14.615 1.00 86.88 303 ALA A CA 1
ATOM 2212 C C . ALA A 1 303 ? -3.636 -1.364 13.099 1.00 86.88 303 ALA A C 1
ATOM 2214 O O . ALA A 1 303 ? -2.688 -1.274 12.315 1.00 86.88 303 ALA A O 1
ATOM 2215 N N . GLN A 1 304 ? -4.886 -1.547 12.658 1.00 84.88 304 GLN A N 1
ATOM 2216 C CA . GLN A 1 304 ? -5.244 -1.599 11.231 1.00 84.88 304 GLN A CA 1
ATOM 2217 C C . GLN A 1 304 ? -4.975 -0.263 10.514 1.00 84.88 304 GLN A C 1
ATOM 2219 O O . GLN A 1 304 ? -4.463 -0.246 9.389 1.00 84.88 304 GLN A O 1
ATOM 2224 N N . LEU A 1 305 ? -5.253 0.869 11.167 1.00 84.38 305 LEU A N 1
ATOM 2225 C CA . LEU A 1 305 ? -4.953 2.198 10.631 1.00 84.38 305 LEU A CA 1
ATOM 2226 C C . LEU A 1 305 ? -3.437 2.443 10.517 1.00 84.38 305 LEU A C 1
ATOM 2228 O O . LEU A 1 305 ? -2.975 2.999 9.517 1.00 84.38 305 LEU A O 1
ATOM 2232 N N . ALA A 1 306 ? -2.646 1.983 11.489 1.00 86.06 306 ALA A N 1
ATOM 2233 C CA . ALA A 1 306 ? -1.186 2.042 11.422 1.00 86.06 306 ALA A CA 1
ATOM 2234 C C . ALA A 1 306 ? -0.621 1.147 10.299 1.00 86.06 306 ALA A C 1
ATOM 2236 O O . ALA A 1 306 ? 0.248 1.579 9.537 1.00 86.06 306 ALA A O 1
ATOM 2237 N N . ALA A 1 307 ? -1.150 -0.073 10.142 1.00 86.56 307 ALA A N 1
ATOM 2238 C CA . ALA A 1 307 ? -0.738 -1.008 9.096 1.00 86.56 307 ALA A CA 1
ATOM 2239 C C . ALA A 1 307 ? -1.027 -0.473 7.680 1.00 86.56 307 ALA A C 1
ATOM 2241 O O . ALA A 1 307 ? -0.140 -0.485 6.823 1.00 86.56 307 ALA A O 1
ATOM 2242 N N . THR A 1 308 ? -2.228 0.069 7.443 1.00 85.06 308 THR A N 1
ATOM 2243 C CA . THR A 1 308 ? -2.596 0.688 6.152 1.00 85.06 308 THR A CA 1
ATOM 2244 C C . THR A 1 308 ? -1.763 1.939 5.858 1.00 85.06 308 THR A C 1
ATOM 2246 O O . THR A 1 308 ? -1.277 2.106 4.737 1.00 85.06 308 THR A O 1
ATOM 2249 N N . GLN A 1 309 ? -1.488 2.783 6.862 1.00 89.31 309 GLN A N 1
ATOM 2250 C CA . GLN A 1 309 ? -0.589 3.931 6.696 1.00 89.31 309 GLN A CA 1
ATOM 2251 C C . GLN A 1 309 ? 0.844 3.496 6.335 1.00 89.31 309 GLN A C 1
ATOM 2253 O O . GLN A 1 309 ? 1.474 4.102 5.464 1.00 89.31 309 GLN A O 1
ATOM 2258 N N . HIS A 1 310 ? 1.365 2.440 6.967 1.00 90.38 310 HIS A N 1
ATOM 2259 C CA . HIS A 1 310 ? 2.675 1.880 6.637 1.00 90.38 310 HIS A CA 1
ATOM 2260 C C . HIS A 1 310 ? 2.710 1.303 5.210 1.00 90.38 310 HIS A C 1
ATOM 2262 O O . HIS A 1 310 ? 3.660 1.558 4.467 1.00 90.38 310 HIS A O 1
ATOM 2268 N N . GLN A 1 311 ? 1.654 0.597 4.789 1.00 88.88 311 GLN A N 1
ATOM 2269 C CA . GLN A 1 311 ? 1.515 0.086 3.423 1.00 88.88 311 GLN A CA 1
ATOM 2270 C C . GLN A 1 311 ? 1.554 1.216 2.384 1.00 88.88 311 GLN A C 1
ATOM 2272 O O . GLN A 1 311 ? 2.296 1.103 1.409 1.00 88.88 311 GLN A O 1
ATOM 2277 N N . MET A 1 312 ? 0.853 2.336 2.612 1.00 86.81 312 MET A N 1
ATOM 2278 C CA . MET A 1 312 ? 0.934 3.500 1.717 1.00 86.81 312 MET A CA 1
ATOM 2279 C C . MET A 1 312 ? 2.360 4.051 1.607 1.00 86.81 312 MET A C 1
ATOM 2281 O O . MET A 1 312 ? 2.859 4.221 0.497 1.00 86.81 312 MET A O 1
ATOM 2285 N N . ARG A 1 313 ? 3.053 4.273 2.735 1.00 90.19 313 ARG A N 1
ATOM 2286 C CA . ARG A 1 313 ? 4.445 4.773 2.731 1.00 90.19 313 ARG A CA 1
ATOM 2287 C C . ARG A 1 313 ? 5.389 3.835 1.974 1.00 90.19 313 ARG A C 1
ATOM 2289 O O . ARG A 1 313 ? 6.284 4.299 1.268 1.00 90.19 313 ARG A O 1
ATOM 2296 N N . ARG A 1 314 ? 5.181 2.519 2.091 1.00 93.75 314 ARG A N 1
ATOM 2297 C CA . ARG A 1 314 ? 5.940 1.512 1.342 1.00 93.75 314 ARG A CA 1
ATOM 2298 C C . ARG A 1 314 ? 5.679 1.611 -0.165 1.00 93.75 314 ARG A C 1
ATOM 2300 O O . ARG A 1 314 ? 6.642 1.686 -0.923 1.00 93.75 314 ARG A O 1
ATOM 2307 N N . LEU A 1 315 ? 4.414 1.663 -0.591 1.00 87.62 315 LEU A N 1
ATOM 2308 C CA . LEU A 1 315 ? 4.043 1.818 -2.005 1.00 87.62 315 LEU A CA 1
ATOM 2309 C C . LEU A 1 315 ? 4.597 3.124 -2.598 1.00 87.62 315 LEU A C 1
ATOM 2311 O O . LEU A 1 315 ? 5.105 3.130 -3.716 1.00 87.62 315 LEU A O 1
ATOM 2315 N N . GLU A 1 316 ? 4.591 4.220 -1.835 1.00 89.38 316 GLU A N 1
ATOM 2316 C CA . GLU A 1 316 ? 5.212 5.486 -2.242 1.00 89.38 316 GLU A CA 1
ATOM 2317 C C . GLU A 1 316 ? 6.733 5.382 -2.401 1.00 89.38 316 GLU A C 1
ATOM 2319 O O . GLU A 1 316 ? 7.286 5.914 -3.365 1.00 89.38 316 GLU A O 1
ATOM 2324 N N . ALA A 1 317 ? 7.423 4.694 -1.487 1.00 91.00 317 ALA A N 1
ATOM 2325 C CA . ALA A 1 317 ? 8.863 4.469 -1.582 1.00 91.00 317 ALA A CA 1
ATOM 2326 C C . ALA A 1 317 ? 9.230 3.572 -2.778 1.00 91.00 317 ALA A C 1
ATOM 2328 O O . ALA A 1 317 ? 10.218 3.833 -3.466 1.00 91.00 317 ALA A O 1
ATOM 2329 N N . GLU A 1 318 ? 8.429 2.542 -3.062 1.00 90.00 318 GLU A N 1
ATOM 2330 C CA . GLU A 1 318 ? 8.584 1.705 -4.256 1.00 90.00 318 GLU A CA 1
ATOM 2331 C C . GLU A 1 318 ? 8.332 2.527 -5.535 1.00 90.00 318 GLU A C 1
ATOM 2333 O O . GLU A 1 318 ? 9.168 2.522 -6.441 1.00 90.00 318 GLU A O 1
ATOM 2338 N N . ALA A 1 319 ? 7.268 3.337 -5.582 1.00 85.00 319 ALA A N 1
ATOM 2339 C CA . ALA A 1 319 ? 6.969 4.220 -6.710 1.00 85.00 319 ALA A CA 1
ATOM 2340 C C . ALA A 1 319 ? 8.078 5.258 -6.986 1.00 85.00 319 ALA A C 1
ATOM 2342 O O . ALA A 1 319 ? 8.372 5.534 -8.151 1.00 85.00 319 ALA A O 1
ATOM 2343 N N . ARG A 1 320 ? 8.736 5.809 -5.952 1.00 89.25 320 ARG A N 1
ATOM 2344 C CA . ARG A 1 320 ? 9.905 6.701 -6.116 1.00 89.25 320 ARG A CA 1
ATOM 2345 C C . ARG A 1 320 ? 11.070 5.988 -6.809 1.00 89.25 320 ARG A C 1
ATOM 2347 O O . ARG A 1 320 ? 11.544 6.480 -7.830 1.00 89.25 320 ARG A O 1
ATOM 2354 N N . LYS A 1 321 ? 11.439 4.785 -6.352 1.00 90.75 321 LYS A N 1
ATOM 2355 C CA . LYS A 1 321 ? 12.499 3.965 -6.975 1.00 90.75 321 LYS A CA 1
ATOM 2356 C C . LYS A 1 321 ? 12.202 3.645 -8.443 1.00 90.75 321 LYS A C 1
ATOM 2358 O O . LYS A 1 321 ? 13.105 3.691 -9.280 1.00 90.75 321 LYS A O 1
ATOM 2363 N N . TYR A 1 322 ? 10.942 3.350 -8.777 1.00 84.44 322 TYR A N 1
ATOM 2364 C CA . TYR A 1 322 ? 10.532 3.140 -10.170 1.00 84.44 322 TYR A CA 1
ATOM 2365 C C . TYR A 1 322 ? 10.645 4.419 -11.013 1.00 84.44 322 TYR A C 1
ATOM 2367 O O . TYR A 1 322 ? 11.118 4.332 -12.143 1.00 84.44 322 TYR A O 1
ATOM 2375 N N . ARG A 1 323 ? 10.291 5.599 -10.478 1.00 84.06 323 ARG A N 1
ATOM 2376 C CA . ARG A 1 323 ? 10.460 6.894 -11.172 1.00 84.06 323 ARG A CA 1
ATOM 2377 C C . ARG A 1 323 ? 11.929 7.241 -11.425 1.00 84.06 323 ARG A C 1
ATOM 2379 O O . ARG A 1 323 ? 12.267 7.633 -12.536 1.00 84.06 323 ARG A O 1
ATOM 2386 N N . GLU A 1 324 ? 12.797 7.060 -10.432 1.00 88.69 324 GLU A N 1
ATOM 2387 C CA . GLU A 1 324 ? 14.249 7.269 -10.564 1.00 88.69 324 GLU A CA 1
ATOM 2388 C C . GLU A 1 324 ? 14.847 6.347 -11.636 1.00 88.69 324 GLU A C 1
ATOM 2390 O O . GLU A 1 324 ? 15.557 6.792 -12.538 1.00 88.69 324 GLU A O 1
ATOM 2395 N N . SER A 1 325 ? 14.490 5.061 -11.587 1.00 87.25 325 SER A N 1
ATOM 2396 C CA . SER A 1 325 ? 14.965 4.062 -12.548 1.00 87.25 325 SER A CA 1
ATOM 2397 C C . SER A 1 325 ? 14.433 4.318 -13.966 1.00 87.25 325 SER A C 1
ATOM 2399 O O . SER A 1 325 ? 15.165 4.141 -14.939 1.00 87.25 325 SER A O 1
ATOM 2401 N N . TYR A 1 326 ? 13.184 4.781 -14.089 1.00 86.31 326 TYR A N 1
ATOM 2402 C CA . TYR A 1 326 ? 12.586 5.215 -15.352 1.00 86.31 326 TYR A CA 1
ATOM 2403 C C . TYR A 1 326 ? 13.340 6.415 -15.942 1.00 86.31 326 TYR A C 1
ATOM 2405 O O . TYR A 1 326 ? 13.740 6.367 -17.103 1.00 86.31 326 TYR A O 1
ATOM 2413 N N . ALA A 1 327 ? 13.610 7.452 -15.142 1.00 85.75 327 ALA A N 1
ATOM 2414 C CA . ALA A 1 327 ? 14.349 8.634 -15.587 1.00 85.75 327 ALA A CA 1
ATOM 2415 C C . ALA A 1 327 ? 15.781 8.289 -16.039 1.00 85.75 327 ALA A C 1
ATOM 2417 O O . ALA A 1 327 ? 16.252 8.804 -17.054 1.00 85.75 327 ALA A O 1
ATOM 2418 N N . ALA A 1 328 ? 16.459 7.371 -15.342 1.00 87.62 328 ALA A N 1
ATOM 2419 C CA . ALA A 1 328 ? 17.775 6.873 -15.743 1.00 87.62 328 ALA A CA 1
ATOM 2420 C C . ALA A 1 328 ? 17.733 6.092 -17.074 1.00 87.62 328 ALA A C 1
ATOM 2422 O O . ALA A 1 328 ? 18.599 6.281 -17.934 1.00 87.62 328 ALA A O 1
ATOM 2423 N N . LEU A 1 329 ? 16.716 5.244 -17.273 1.00 85.19 329 LEU A N 1
ATOM 2424 C CA . LEU A 1 329 ? 16.506 4.510 -18.525 1.00 85.19 329 LEU A CA 1
ATOM 2425 C C . LEU A 1 329 ? 16.192 5.463 -19.690 1.00 85.19 329 LEU A C 1
ATOM 2427 O O . LEU A 1 329 ? 16.750 5.314 -20.777 1.00 85.19 329 LEU A O 1
ATOM 2431 N N . GLU A 1 330 ? 15.349 6.468 -19.455 1.00 87.50 330 GLU A N 1
ATOM 2432 C CA . GLU A 1 330 ? 14.987 7.479 -20.446 1.00 87.50 330 GLU A CA 1
ATOM 2433 C C . GLU A 1 330 ? 16.188 8.358 -20.830 1.00 87.50 330 GLU A C 1
ATOM 2435 O O . GLU A 1 330 ? 16.441 8.574 -22.016 1.00 87.50 330 GLU A O 1
ATOM 2440 N N . ALA A 1 331 ? 16.995 8.799 -19.860 1.00 88.00 331 ALA A N 1
ATOM 2441 C CA . ALA A 1 331 ? 18.237 9.526 -20.123 1.00 88.00 331 ALA A CA 1
ATOM 2442 C C . ALA A 1 331 ? 19.220 8.693 -20.967 1.00 88.00 331 ALA A C 1
ATOM 2444 O O . ALA A 1 331 ? 19.807 9.205 -21.924 1.00 88.00 331 ALA A O 1
ATOM 2445 N N . LYS A 1 332 ? 19.349 7.390 -20.674 1.00 87.56 332 LYS A N 1
ATOM 2446 C CA . LYS A 1 332 ? 20.168 6.458 -21.462 1.00 87.56 332 LYS A CA 1
ATOM 2447 C C . LYS A 1 332 ? 19.629 6.279 -22.886 1.00 87.56 332 LYS A C 1
ATOM 2449 O O . LYS A 1 332 ? 20.413 6.305 -23.831 1.00 87.56 332 LYS A O 1
ATOM 2454 N N . LEU A 1 333 ? 18.312 6.149 -23.063 1.00 85.38 333 LEU A N 1
ATOM 2455 C CA . LEU A 1 333 ? 17.666 6.106 -24.381 1.00 85.38 333 LEU A CA 1
ATOM 2456 C C . LEU A 1 333 ? 17.942 7.382 -25.184 1.00 85.38 333 LEU A C 1
ATOM 2458 O O . LEU A 1 333 ? 18.426 7.295 -26.313 1.00 85.38 333 LEU A O 1
ATOM 2462 N N . ARG A 1 334 ? 17.732 8.561 -24.584 1.00 87.75 334 ARG A N 1
ATOM 2463 C CA . ARG A 1 334 ? 18.040 9.861 -25.202 1.00 87.75 334 ARG A CA 1
ATOM 2464 C C . ARG A 1 334 ? 19.513 9.930 -25.630 1.00 87.75 334 ARG A C 1
ATOM 2466 O O . ARG A 1 334 ? 19.782 10.253 -26.784 1.00 87.75 334 ARG A O 1
ATOM 2473 N N . GLN A 1 335 ? 20.452 9.523 -24.769 1.00 88.50 335 GLN A N 1
ATOM 2474 C CA . GLN A 1 335 ? 21.888 9.479 -25.086 1.00 88.50 335 GLN A CA 1
ATOM 2475 C C . GLN A 1 335 ? 22.239 8.496 -26.220 1.00 88.50 335 GLN A C 1
ATOM 2477 O O . GLN A 1 335 ? 23.109 8.789 -27.039 1.00 88.50 335 GLN A O 1
ATOM 2482 N N . MET A 1 336 ? 21.587 7.331 -26.296 1.00 83.12 336 MET A N 1
ATOM 2483 C CA . MET A 1 336 ? 21.791 6.399 -27.413 1.00 83.12 336 MET A CA 1
ATOM 2484 C C . MET A 1 336 ? 21.240 6.976 -28.721 1.00 83.12 336 MET A C 1
ATOM 2486 O O . MET A 1 336 ? 21.924 6.918 -29.739 1.00 83.12 336 MET A O 1
ATOM 2490 N N . THR A 1 337 ? 20.054 7.593 -28.696 1.00 83.19 337 THR A N 1
ATOM 2491 C CA . THR A 1 337 ? 19.457 8.202 -29.897 1.00 83.19 337 THR A CA 1
ATOM 2492 C C . THR A 1 337 ? 20.231 9.420 -30.407 1.00 83.19 337 THR A C 1
ATOM 2494 O O . THR A 1 337 ? 20.347 9.583 -31.617 1.00 83.19 337 THR A O 1
ATOM 2497 N N . SER A 1 338 ? 20.821 10.245 -29.531 1.00 85.06 338 SER A N 1
ATOM 2498 C CA . SER A 1 338 ? 21.674 11.358 -29.969 1.00 85.06 338 SER A CA 1
ATOM 2499 C C . SER A 1 338 ? 22.987 10.863 -30.579 1.00 85.06 338 SER A C 1
ATOM 2501 O O . SER A 1 338 ? 23.357 11.319 -31.656 1.00 85.06 338 SER A O 1
ATOM 2503 N N . ARG A 1 339 ? 23.637 9.859 -29.971 1.00 81.31 339 ARG A N 1
ATOM 2504 C CA . ARG A 1 339 ? 24.828 9.203 -30.545 1.00 81.31 339 ARG A CA 1
ATOM 2505 C C . ARG A 1 339 ? 24.551 8.534 -31.892 1.00 81.31 339 ARG A C 1
ATOM 2507 O O . ARG A 1 339 ? 25.424 8.546 -32.750 1.00 81.31 339 ARG A O 1
ATOM 2514 N N . ALA A 1 340 ? 23.357 7.973 -32.081 1.00 74.12 340 ALA A N 1
ATOM 2515 C CA . ALA A 1 340 ? 22.936 7.363 -33.343 1.00 74.12 340 ALA A CA 1
ATOM 2516 C C . ALA A 1 340 ? 22.590 8.383 -34.447 1.00 74.12 340 ALA A C 1
ATOM 2518 O O . ALA A 1 340 ? 22.490 7.988 -35.598 1.00 74.12 340 ALA A O 1
ATOM 2519 N N . ARG A 1 341 ? 22.402 9.670 -34.113 1.00 77.12 341 ARG A N 1
ATOM 2520 C CA . ARG A 1 341 ? 22.231 10.774 -35.084 1.00 77.12 341 ARG A CA 1
ATOM 2521 C C . ARG A 1 341 ? 23.536 11.507 -35.420 1.00 77.12 341 ARG A C 1
ATOM 2523 O O . ARG A 1 341 ? 23.542 12.347 -36.309 1.00 77.12 341 ARG A O 1
ATOM 2530 N N . GLN A 1 342 ? 24.601 11.261 -34.656 1.00 75.94 342 GLN A N 1
ATOM 2531 C CA . GLN A 1 342 ? 25.932 11.862 -34.830 1.00 75.94 342 GLN A CA 1
ATOM 2532 C C . GLN A 1 342 ? 26.904 10.953 -35.603 1.00 75.94 342 GLN A C 1
ATOM 2534 O O . GLN A 1 342 ? 28.069 11.308 -35.769 1.00 75.94 342 GLN A O 1
ATOM 2539 N N . ARG A 1 343 ? 26.439 9.768 -36.004 1.00 64.88 343 ARG A N 1
ATOM 2540 C CA . ARG A 1 343 ? 27.139 8.768 -36.808 1.00 64.88 343 ARG A CA 1
ATOM 2541 C C . ARG A 1 343 ? 26.366 8.563 -38.100 1.00 64.88 343 ARG A C 1
ATOM 2543 O O . ARG A 1 343 ? 27.043 8.276 -39.103 1.00 64.88 343 ARG A O 1
#

Sequence (343 aa):
MGRQGSKPPKPGLALFANQPFALTREQREQALRIGGAALGSYVTMKLLGAVLLGRKSRDDERRPPGSPPFRRPAIVDKCPPPGLVQHSSSSGSDLISVSADRGAPSSPQKRRCAPAAAPPGADARRAEQLAAQLGAAQRQMEQLEATLGVARQERKKAAGEAARAAEAAAAAQAHLGGAVKQLNAMQARAAALAEDKKAAERGWKEARAALSGATKQARAQQAAAQSLHGQLQAAVGALGAAEAQLAAARTQQHRAHQGNAAVEKVQAEAEAAKEESGEMRLAFLTLQDEAEQARTERARAEAQLAATQHQMRRLEAEARKYRESYAALEAKLRQMTSRARQR

Foldseek 3Di:
DDDDDDDDDDDDPDDPPDDDPPQPPVSVVVVVVVVVVVVVVVVVVVVVVCVVVVPPVPPVVPDDDDDDDDDDDDDDDDDDDDDDDDDDDDDDDDDPDDDDDDDDDDDDDPPDDDPDPQPVCNVVVVVVVVVVVVVVVVVVVVVVVVVVVVVVVVVVVVVVVVVVVVVVVVVLVVVLVVLVVVLVVLVVVLVVLVVVLVVLVVLLVVLVVQLVVLVVQLVVLVVVLVVLVVVLVVLVVVLVVLVVVLVVLVVVCVVPVPPDVVSVVSVVVNVVSVVVSVVSVVVSVVSVVVSVVSVVSSVVSVVSSVVSVVVSVVSVVVSVVSVVVSVVSVVVSVVSVVVVVVD

Radius of gyration: 57.06 Å; chains: 1; bounding box: 129×47×185 Å

Organism: NCBI:txid554055

pLDDT: mean 70.63, std 18.59, range [30.52, 93.75]

Secondary structure (DSSP, 8-state):
---PPPPPPPP---S-S-------HHHHHHHHHHHHHHHHHHHHHHHHHHHHHTTGGGTTT-------PPPP----------------------------------PPP------PPPPTTHHHHHHHHHHHHHHHHHHHHHHHHHHHHHHHHHHHHHHHHHHHHHHHHHHHHHHHHHHHHHHHHHHHHHHHHHHHHHHHHHHHHHHHHHHHHHHHHHHHHHHHHHHHHHHHHHHHHHHHHHHHHHHHHHHHHHHHS--HHHHHHHHHHHHHHHHHHHHHHHHHHHHHHHHHHHHHHHHHHHHHHHHHHHHHHHHHHHHHHHHHHHHHHHHHHHHHHHHHH--